Protein AF-A0A4S4HAP2-F1 (afdb_monomer_lite)

Radius of gyration: 24.69 Å; chains: 1; bounding box: 79×42×61 Å

Foldseek 3Di:
DVCLPDALQVDPPVPDDPVRLQVSLVSNVCVVQVVCVVVVVDADQAHESLLSQLLHLVLLVVLLVVLCPPPQWDWDADPNDTDTDGDVLNVVCVVCVVVLSSVLSVCSSNVPDDDWDWDWDWDQDPVRDIDIDIDTRSPPQSSSVSSNCVRCVVLVVVPDDPCDQPPRPPRHPVVNVVVVVVVCVVCVVPPDDDDDDDPPVLLQDDPVVVLVVNVSHHVYPSVSSSCCSNRVSDDNDVVVVVVVVVVVVVVVVCVVVVVPPPPVVPPPPPDD

pLDDT: mean 87.0, std 14.31, range [37.09, 98.62]

Sequence (272 aa):
MEYLTADISDIDWRSLSCSEIDALLSARIERYESAIRINGGKRPKREGHIIERIATMDNLLAADDTAQKGKSQRRIVKSGRVFHVPHRYITRHNQRKFQELRELQLMILTLDFPPCEYTSQEIKTDAGKVREIIKQHFYPWRILHHAVLRVIEPKVYGSLIPGAFACIKGRGLHYGVRTLKKMLRRHPEWKWFWKTDFKKFYQSIPHELIEAEMTALFKDRHFIRLIRIILFNYASDENIIQTLNEESERTKRNAYRCCHKSDDRQSVRQAH

Structure (mmCIF, N/CA/C/O backbone):
data_AF-A0A4S4HAP2-F1
#
_entry.id   AF-A0A4S4HAP2-F1
#
loop_
_atom_site.group_PDB
_atom_site.id
_atom_site.type_symbol
_atom_site.label_atom_id
_atom_site.label_alt_id
_atom_site.label_comp_id
_atom_site.label_asym_id
_atom_site.label_entity_id
_atom_site.label_seq_id
_atom_site.pdbx_PDB_ins_code
_atom_site.Cartn_x
_atom_site.Cartn_y
_atom_site.Cartn_z
_atom_site.occupancy
_atom_site.B_iso_or_equiv
_atom_site.auth_seq_id
_atom_site.auth_comp_id
_atom_site.auth_asym_id
_atom_site.auth_atom_id
_atom_site.pdbx_PDB_model_num
ATOM 1 N N . MET A 1 1 ? -27.693 6.332 12.675 1.00 57.06 1 MET A N 1
ATOM 2 C CA . MET A 1 1 ? -27.924 6.348 11.207 1.00 57.06 1 MET A CA 1
ATOM 3 C C . MET A 1 1 ? -27.445 7.635 10.524 1.00 57.06 1 MET A C 1
ATOM 5 O O . MET A 1 1 ? -27.383 7.652 9.303 1.00 57.06 1 MET A O 1
ATOM 9 N N . GLU A 1 2 ? -27.046 8.670 11.269 1.00 73.62 2 GLU A N 1
ATOM 10 C CA . GLU A 1 2 ? -26.691 9.999 10.738 1.00 73.62 2 GLU A CA 1
ATOM 11 C C . GLU A 1 2 ? -25.376 10.030 9.923 1.00 73.62 2 GLU A C 1
ATOM 13 O O . GLU A 1 2 ? -25.304 10.671 8.881 1.00 73.62 2 GLU A O 1
ATOM 18 N N . TYR A 1 3 ? -24.369 9.229 10.294 1.00 86.56 3 TYR A N 1
ATOM 19 C CA . TYR A 1 3 ? -23.061 9.206 9.613 1.00 86.56 3 TYR A CA 1
ATOM 20 C C . TYR A 1 3 ? -22.966 8.323 8.357 1.00 86.56 3 TYR A C 1
ATOM 22 O O . TYR A 1 3 ? -21.915 8.261 7.714 1.00 86.56 3 TYR A O 1
ATOM 30 N N . LEU A 1 4 ? -24.035 7.619 7.969 1.00 86.81 4 LEU A N 1
ATOM 31 C CA . LEU A 1 4 ? -23.968 6.672 6.847 1.00 86.81 4 LEU A CA 1
ATOM 32 C C . LEU A 1 4 ? -23.695 7.369 5.504 1.00 86.81 4 LEU A C 1
ATOM 34 O O . LEU A 1 4 ? -23.042 6.800 4.633 1.00 86.81 4 LEU A O 1
ATOM 38 N N . THR A 1 5 ? -24.191 8.594 5.339 1.00 87.12 5 THR A N 1
ATOM 39 C CA . THR A 1 5 ? -24.056 9.391 4.109 1.00 87.12 5 THR A CA 1
ATOM 40 C C . THR A 1 5 ? -23.163 10.617 4.268 1.00 87.12 5 THR A C 1
ATOM 42 O O . THR A 1 5 ? -22.961 11.328 3.288 1.00 87.12 5 THR A O 1
ATOM 45 N N . ALA A 1 6 ? -22.639 10.870 5.470 1.00 89.62 6 ALA A N 1
ATOM 46 C CA . ALA A 1 6 ? -21.749 11.997 5.738 1.00 89.62 6 ALA A CA 1
ATOM 47 C C . ALA A 1 6 ? -20.409 11.849 4.992 1.00 89.62 6 ALA A C 1
ATOM 49 O O . ALA A 1 6 ? -19.986 10.724 4.675 1.00 89.62 6 ALA A O 1
ATOM 50 N N . ASP A 1 7 ? -19.733 12.971 4.727 1.00 90.19 7 ASP A N 1
ATOM 51 C CA . ASP A 1 7 ? -18.331 12.921 4.308 1.00 90.19 7 ASP A CA 1
ATOM 52 C C . ASP A 1 7 ? -17.506 12.303 5.443 1.00 90.19 7 ASP A C 1
ATOM 54 O O . ASP A 1 7 ? -17.797 12.474 6.627 1.00 90.19 7 ASP A O 1
ATOM 58 N N . ILE A 1 8 ? -16.492 11.530 5.077 1.00 92.62 8 ILE A N 1
ATOM 59 C CA . ILE A 1 8 ? -15.665 10.812 6.037 1.00 92.62 8 ILE A CA 1
ATOM 60 C C . ILE A 1 8 ? -14.866 11.772 6.931 1.00 92.62 8 ILE A C 1
ATOM 62 O O . ILE A 1 8 ? -14.546 11.411 8.063 1.00 92.62 8 ILE A O 1
ATOM 66 N N . SER A 1 9 ? -14.574 12.982 6.433 1.00 90.75 9 SER A N 1
ATOM 67 C CA . SER A 1 9 ? -13.893 14.037 7.189 1.00 90.75 9 SER A CA 1
ATOM 68 C C . SER A 1 9 ? -14.747 14.659 8.285 1.00 90.75 9 SER A C 1
ATOM 70 O O . SER A 1 9 ? -14.191 15.246 9.209 1.00 90.75 9 SER A O 1
ATOM 72 N N . ASP A 1 10 ? -16.070 14.549 8.171 1.00 92.56 10 ASP A N 1
ATOM 73 C CA . ASP A 1 10 ? -17.019 15.244 9.046 1.00 92.56 10 ASP A CA 1
ATOM 74 C C . ASP A 1 10 ? -17.485 14.348 10.202 1.00 92.56 10 ASP A C 1
ATOM 76 O O . ASP A 1 10 ? -18.165 14.798 11.121 1.00 92.56 10 ASP A O 1
ATOM 80 N N . ILE A 1 11 ? -17.125 13.064 10.159 1.00 94.06 11 ILE A N 1
ATOM 81 C CA . ILE A 1 11 ? -17.436 12.098 11.207 1.00 94.06 11 ILE A CA 1
ATOM 82 C C . ILE A 1 11 ? -16.431 12.270 12.343 1.00 94.06 11 ILE A C 1
ATOM 84 O O . ILE A 1 11 ? -15.219 12.146 12.148 1.00 94.06 11 ILE A O 1
ATOM 88 N N . ASP A 1 12 ? -16.936 12.474 13.557 1.00 94.81 12 ASP A N 1
ATOM 89 C CA . ASP A 1 12 ? -16.109 12.422 14.756 1.00 94.81 12 ASP A CA 1
ATOM 90 C C . ASP A 1 12 ? -15.791 10.968 15.132 1.00 94.81 12 ASP A C 1
ATOM 92 O O . ASP A 1 12 ? -16.429 10.341 15.974 1.00 94.81 12 ASP A O 1
ATOM 96 N N . TRP A 1 13 ? -14.772 10.410 14.482 1.00 95.69 13 TRP A N 1
ATOM 97 C CA . TRP A 1 13 ? -14.336 9.032 14.708 1.00 95.69 13 TRP A CA 1
ATOM 98 C C . TRP A 1 13 ? -13.858 8.760 16.136 1.00 95.69 13 TRP A C 1
ATOM 100 O O . TRP A 1 13 ? -13.829 7.602 16.545 1.00 95.69 13 TRP A O 1
ATOM 110 N N . ARG A 1 14 ? -13.465 9.794 16.893 1.00 95.25 14 ARG A N 1
ATOM 111 C CA . ARG A 1 14 ? -12.929 9.633 18.253 1.00 95.25 14 ARG A CA 1
ATOM 112 C C . ARG A 1 14 ? -14.020 9.418 19.300 1.00 95.25 14 ARG A C 1
ATOM 114 O O . ARG A 1 14 ? -13.715 8.858 20.348 1.00 95.25 14 ARG A O 1
ATOM 121 N N . SER A 1 15 ? -15.258 9.835 19.033 1.00 95.19 15 SER A N 1
ATOM 122 C CA . SER A 1 15 ? -16.389 9.606 19.943 1.00 95.19 15 SER A CA 1
ATOM 123 C C . SER A 1 15 ? -17.063 8.245 19.760 1.00 95.19 15 SER A C 1
ATOM 125 O O . SER A 1 15 ? -17.847 7.840 20.615 1.00 95.19 15 SER A O 1
ATOM 127 N N . LEU A 1 16 ? -16.743 7.515 18.688 1.00 95.94 16 LEU A N 1
ATOM 128 C CA . LEU A 1 16 ? -17.313 6.201 18.397 1.00 95.94 16 LEU A CA 1
ATOM 129 C C . LEU A 1 16 ? -16.516 5.070 19.061 1.00 95.94 16 LEU A C 1
ATOM 131 O O . LEU A 1 16 ? -15.284 5.060 19.076 1.00 95.94 16 LEU A O 1
ATOM 135 N N . SER A 1 17 ? -17.222 4.052 19.549 1.00 97.00 17 SER A N 1
ATOM 136 C CA . SER A 1 17 ? -16.616 2.797 19.996 1.00 97.00 17 SER A CA 1
ATOM 137 C C . SER A 1 17 ? -16.082 1.971 18.819 1.00 97.00 17 SER A C 1
ATOM 139 O O . SER A 1 17 ? -16.532 2.097 17.679 1.00 97.00 17 SER A O 1
ATOM 141 N N . CYS A 1 18 ? -15.153 1.046 19.086 1.00 96.50 18 CYS A N 1
ATOM 142 C CA . CYS A 1 18 ? -14.575 0.183 18.045 1.00 96.50 18 CYS A CA 1
ATOM 143 C C . CYS A 1 18 ? -15.639 -0.599 17.249 1.00 96.50 18 CYS A C 1
ATOM 145 O O . CYS A 1 18 ? -15.508 -0.748 16.036 1.00 96.50 18 CYS A O 1
ATOM 147 N N . SER A 1 19 ? -16.699 -1.079 17.910 1.00 96.44 19 SER A N 1
ATOM 148 C CA . SER A 1 19 ? -17.793 -1.796 17.244 1.00 96.44 19 SER A CA 1
ATOM 149 C C . SER A 1 19 ? -18.651 -0.881 16.375 1.00 96.44 19 SER A C 1
ATOM 151 O O . SER A 1 19 ? -19.091 -1.298 15.307 1.00 96.44 19 SER A O 1
ATOM 153 N N . GLU A 1 20 ? -18.874 0.365 16.800 1.00 96.81 20 GLU A N 1
ATOM 154 C CA . GLU A 1 20 ? -19.601 1.357 16.000 1.00 96.81 20 GLU A CA 1
ATOM 155 C C . GLU A 1 20 ? -18.813 1.756 14.754 1.00 96.81 20 GLU A C 1
ATOM 157 O O . GLU A 1 20 ? -19.395 1.828 13.671 1.00 96.81 20 GLU A O 1
ATOM 162 N N . ILE A 1 21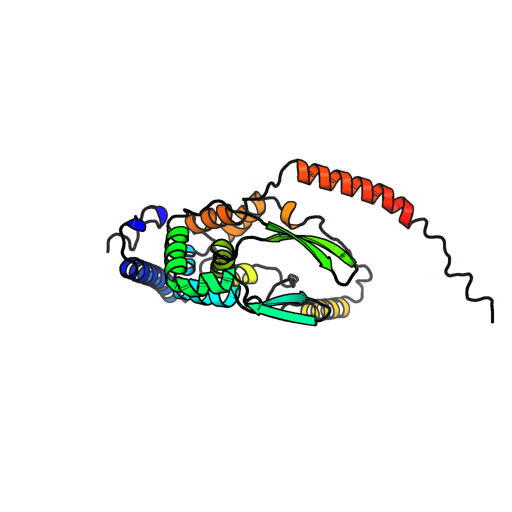 ? -17.493 1.944 14.880 1.00 97.50 21 ILE A N 1
ATOM 163 C CA . ILE A 1 21 ? -16.603 2.204 13.740 1.00 97.50 21 ILE A CA 1
ATOM 164 C C . ILE A 1 21 ? -16.696 1.050 12.736 1.00 97.50 21 ILE A C 1
ATOM 166 O O . ILE A 1 21 ? -16.980 1.282 11.561 1.00 97.50 21 ILE A O 1
ATOM 170 N N . ASP A 1 22 ? -16.519 -0.195 13.186 1.00 97.75 22 ASP A N 1
ATOM 171 C CA . ASP A 1 22 ? -16.550 -1.367 12.302 1.00 97.75 22 ASP A CA 1
ATOM 172 C C . ASP A 1 22 ? -17.912 -1.542 11.613 1.00 97.75 22 ASP A C 1
ATOM 174 O O . ASP A 1 22 ? -17.975 -1.809 10.406 1.00 97.75 22 ASP A O 1
ATOM 178 N N . ALA A 1 23 ? -19.009 -1.353 12.353 1.00 97.38 23 ALA A N 1
ATOM 179 C CA . ALA A 1 23 ? -20.360 -1.427 11.810 1.00 97.38 23 ALA A CA 1
ATOM 180 C C . ALA A 1 23 ? -20.614 -0.325 10.771 1.00 97.38 23 ALA A C 1
ATOM 182 O O . ALA A 1 23 ? -21.168 -0.596 9.702 1.00 97.38 23 ALA A O 1
ATOM 183 N N . LEU A 1 24 ? -20.169 0.905 11.045 1.00 97.19 24 LEU A N 1
ATOM 184 C CA . LEU A 1 24 ? -20.320 2.036 10.135 1.00 97.19 24 LEU A CA 1
ATOM 185 C C . LEU A 1 24 ? -19.509 1.839 8.850 1.00 97.19 24 LEU A C 1
ATOM 187 O O . LEU A 1 24 ? -20.049 2.029 7.759 1.00 97.19 24 LEU A O 1
ATOM 191 N N . LEU A 1 25 ? -18.246 1.417 8.956 1.00 97.31 25 LEU A N 1
ATOM 192 C CA . LEU A 1 25 ? -17.408 1.108 7.795 1.00 97.31 25 LEU A CA 1
ATOM 193 C C . LEU A 1 25 ? -18.041 0.011 6.936 1.00 97.31 25 LEU A C 1
ATOM 195 O O . LEU A 1 25 ? -18.173 0.181 5.723 1.00 97.31 25 LEU A O 1
ATOM 199 N N . SER A 1 26 ? -18.501 -1.071 7.565 1.00 97.12 26 SER A N 1
ATOM 200 C CA . SER A 1 26 ? -19.158 -2.183 6.872 1.00 97.12 26 SER A CA 1
ATOM 201 C C . SER A 1 26 ? -20.424 -1.726 6.144 1.00 97.12 26 SER A C 1
ATOM 203 O O . SER A 1 26 ? -20.601 -2.026 4.964 1.00 97.12 26 SER A O 1
ATOM 205 N N . ALA A 1 27 ? -21.271 -0.929 6.802 1.00 97.06 27 ALA A N 1
ATOM 206 C CA . ALA A 1 27 ? -22.495 -0.400 6.206 1.00 97.06 27 ALA A CA 1
ATOM 207 C C . ALA A 1 27 ? -22.216 0.546 5.024 1.00 97.06 27 ALA A C 1
ATOM 209 O O . ALA A 1 27 ? -22.902 0.482 4.000 1.00 97.06 27 ALA A O 1
ATOM 210 N N . ARG A 1 28 ? -21.194 1.408 5.130 1.00 96.56 28 ARG A N 1
ATOM 211 C CA . ARG A 1 28 ? -20.783 2.320 4.048 1.00 96.56 28 ARG A CA 1
ATOM 212 C C . ARG A 1 28 ? -20.240 1.560 2.838 1.00 96.56 28 ARG A C 1
ATOM 214 O O . ARG A 1 28 ? -20.631 1.859 1.708 1.00 96.56 28 ARG A O 1
ATOM 221 N N . ILE A 1 29 ? -19.390 0.555 3.065 1.00 96.75 29 ILE A N 1
ATOM 222 C CA . ILE A 1 29 ? -18.849 -0.306 2.003 1.00 96.75 29 ILE A CA 1
ATOM 223 C C . ILE A 1 29 ? -19.977 -1.078 1.319 1.00 96.75 29 ILE A C 1
ATOM 225 O O . ILE A 1 29 ? -20.062 -1.075 0.091 1.00 96.75 29 ILE A O 1
ATOM 229 N N . GLU A 1 30 ? -20.871 -1.696 2.090 1.00 96.62 30 GLU A N 1
ATOM 230 C CA . GLU A 1 30 ? -21.963 -2.498 1.540 1.00 96.62 30 GLU A CA 1
ATOM 231 C C . GLU A 1 30 ? -22.945 -1.649 0.730 1.00 96.62 30 GLU A C 1
ATOM 233 O O . GLU A 1 30 ? -23.375 -2.061 -0.347 1.00 96.62 30 GLU A O 1
ATOM 238 N N . ARG A 1 31 ? -23.235 -0.420 1.176 1.00 95.50 31 ARG A N 1
ATOM 239 C CA . ARG A 1 31 ? -24.019 0.548 0.397 1.00 95.50 31 ARG A CA 1
ATOM 240 C C . ARG A 1 31 ? -23.368 0.838 -0.959 1.00 95.50 31 ARG A C 1
ATOM 242 O O . ARG A 1 31 ? -24.060 0.847 -1.979 1.00 95.50 31 ARG A O 1
ATOM 249 N N . TYR A 1 32 ? -22.057 1.079 -0.982 1.00 94.69 32 TYR A N 1
ATOM 250 C CA . TYR A 1 32 ? -21.322 1.364 -2.215 1.00 94.69 32 TYR A CA 1
ATOM 251 C C . TYR A 1 32 ? -21.284 0.156 -3.163 1.00 94.69 32 TYR A C 1
ATOM 253 O O . TYR A 1 32 ? -21.585 0.290 -4.351 1.00 94.69 32 TYR A O 1
ATOM 261 N N . GLU A 1 33 ? -20.974 -1.033 -2.647 1.00 95.69 33 GLU A N 1
ATOM 262 C CA . GLU A 1 33 ? -20.919 -2.261 -3.444 1.00 95.69 33 GLU A CA 1
ATOM 263 C C . GLU A 1 33 ? -22.316 -2.686 -3.932 1.00 95.69 33 GLU A C 1
ATOM 265 O O . GLU A 1 33 ? -22.467 -3.074 -5.090 1.00 95.69 33 GLU A O 1
ATOM 270 N N . SER A 1 34 ? -23.366 -2.516 -3.122 1.00 95.88 34 SER A N 1
ATOM 271 C CA . SER A 1 34 ? -24.759 -2.714 -3.546 1.00 95.88 34 SER A CA 1
ATOM 272 C C . SER A 1 34 ? -25.146 -1.805 -4.712 1.00 95.88 34 SER A C 1
ATOM 274 O O . SER A 1 34 ? -25.724 -2.274 -5.693 1.00 95.88 34 SER A O 1
ATOM 276 N N . ALA A 1 35 ? -24.770 -0.523 -4.670 1.00 93.81 35 ALA A N 1
ATOM 277 C CA . ALA A 1 35 ? -25.015 0.395 -5.782 1.00 93.81 35 ALA A CA 1
ATOM 278 C C . ALA A 1 35 ? -24.280 -0.036 -7.066 1.00 93.81 35 ALA A C 1
ATOM 280 O O . ALA A 1 35 ? -24.817 0.111 -8.165 1.00 93.81 35 ALA A O 1
ATOM 281 N N . ILE A 1 36 ? -23.072 -0.601 -6.957 1.00 94.81 36 ILE A N 1
ATOM 282 C CA . ILE A 1 36 ? -22.350 -1.163 -8.110 1.00 94.81 36 ILE A CA 1
ATOM 283 C C . ILE A 1 36 ? -23.089 -2.383 -8.670 1.00 94.81 36 ILE A C 1
ATOM 285 O O . ILE A 1 36 ? -23.245 -2.484 -9.888 1.00 94.81 36 ILE A O 1
ATOM 289 N N . ARG A 1 37 ? -23.573 -3.288 -7.809 1.00 96.19 37 ARG A N 1
ATOM 290 C CA . ARG A 1 37 ? -24.337 -4.478 -8.226 1.00 96.19 37 ARG A CA 1
ATOM 291 C C . ARG A 1 37 ? -25.615 -4.093 -8.974 1.00 96.19 37 ARG A C 1
ATOM 293 O O . ARG A 1 37 ? -25.858 -4.632 -10.050 1.00 96.19 37 ARG A O 1
ATOM 300 N N . ILE A 1 38 ? -26.370 -3.118 -8.460 1.00 94.44 38 ILE A N 1
ATOM 301 C CA . ILE A 1 38 ? -27.593 -2.599 -9.101 1.00 94.44 38 ILE A CA 1
ATOM 302 C C . ILE A 1 38 ? -27.289 -2.008 -10.488 1.00 94.44 38 ILE A C 1
ATOM 304 O O . ILE A 1 38 ? -28.047 -2.216 -11.429 1.00 94.44 38 ILE A O 1
ATOM 308 N N . ASN A 1 39 ? -26.139 -1.350 -10.656 1.00 92.44 39 ASN A N 1
ATOM 309 C CA . ASN A 1 39 ? -25.693 -0.782 -11.934 1.00 92.44 39 ASN A CA 1
ATOM 310 C C . ASN A 1 39 ? -24.999 -1.806 -12.864 1.00 92.44 39 ASN A C 1
ATOM 312 O O . ASN A 1 39 ? -24.132 -1.447 -13.665 1.00 92.44 39 ASN A O 1
ATOM 316 N N . GLY A 1 40 ? -25.335 -3.094 -12.746 1.00 91.88 40 GLY A N 1
ATOM 317 C CA . GLY A 1 40 ? -24.806 -4.158 -13.607 1.00 91.88 40 GLY A CA 1
ATOM 318 C C . GLY A 1 40 ? -23.351 -4.545 -13.323 1.00 91.88 40 GLY A C 1
ATOM 319 O O . GLY A 1 40 ? -22.674 -5.087 -14.194 1.00 91.88 40 GLY A O 1
ATOM 320 N N . GLY A 1 41 ? -22.829 -4.236 -12.132 1.00 91.62 41 GLY A N 1
ATOM 321 C CA . GLY A 1 41 ? -21.485 -4.630 -11.693 1.00 91.62 41 GLY A CA 1
ATOM 322 C C . GLY A 1 41 ? -20.340 -3.787 -12.266 1.00 91.62 41 GLY A C 1
ATOM 323 O O . GLY A 1 41 ? -19.173 -4.019 -11.939 1.00 91.62 41 GLY A O 1
ATOM 324 N N . LYS A 1 42 ? -20.632 -2.789 -13.109 1.00 90.81 42 LYS A N 1
ATOM 325 C CA . LYS A 1 42 ? -19.603 -1.938 -13.714 1.00 90.81 42 LYS A CA 1
ATOM 326 C C . LYS A 1 42 ? -19.052 -0.952 -12.681 1.00 90.81 42 LYS A C 1
ATOM 328 O O . LYS A 1 42 ? -19.730 -0.011 -12.276 1.00 90.81 42 LYS A O 1
ATOM 333 N N . ARG A 1 43 ? -17.785 -1.131 -12.287 1.00 91.56 43 ARG A N 1
ATOM 334 C CA . ARG A 1 43 ? -17.087 -0.179 -11.405 1.00 91.56 43 ARG A CA 1
ATOM 335 C C . ARG A 1 43 ? -16.917 1.190 -12.088 1.00 91.56 43 ARG A C 1
ATOM 337 O O . ARG A 1 43 ? -16.694 1.249 -13.302 1.00 91.56 43 ARG A O 1
ATOM 344 N N . PRO A 1 44 ? -16.969 2.300 -11.331 1.00 92.50 44 PRO A N 1
ATOM 345 C CA . PRO A 1 44 ? -16.793 3.635 -11.890 1.00 92.50 44 PRO A CA 1
ATOM 346 C C . PRO A 1 44 ? -15.376 3.850 -12.440 1.00 92.50 44 PRO A C 1
ATOM 348 O O . PRO A 1 44 ? -14.404 3.219 -12.006 1.00 92.50 44 PRO A O 1
ATOM 351 N N . LYS A 1 45 ? -15.242 4.803 -13.376 1.00 91.88 45 LYS A N 1
ATOM 352 C CA . LYS A 1 45 ? -13.934 5.209 -13.921 1.00 91.88 45 LYS A CA 1
ATOM 353 C C . LYS A 1 45 ? -12.991 5.635 -12.793 1.00 91.88 45 LYS A C 1
ATOM 355 O O . LYS A 1 45 ? -11.898 5.084 -12.701 1.00 91.88 45 LYS A O 1
ATOM 360 N N . ARG A 1 46 ? -13.464 6.530 -11.918 1.00 95.44 46 ARG A N 1
ATOM 361 C CA . ARG A 1 46 ? -12.785 6.961 -10.690 1.00 95.44 46 ARG A CA 1
ATOM 362 C C . ARG A 1 46 ? -13.415 6.274 -9.483 1.00 95.44 46 ARG A C 1
ATOM 364 O O . ARG A 1 46 ? -14.602 6.477 -9.218 1.00 95.44 46 ARG A O 1
ATOM 371 N N . GLU A 1 47 ? -12.647 5.446 -8.788 1.00 94.75 47 GLU A N 1
ATOM 372 C CA . GLU A 1 47 ? -13.140 4.646 -7.664 1.00 94.75 47 GLU A CA 1
ATOM 373 C C . GLU A 1 47 ? -13.227 5.488 -6.381 1.00 94.75 47 GLU A C 1
ATOM 375 O O . GLU A 1 47 ? -12.397 6.367 -6.147 1.00 94.75 47 GLU A O 1
ATOM 380 N N . GLY A 1 48 ? -14.289 5.285 -5.599 1.00 94.56 48 GLY A N 1
ATOM 381 C CA . GLY A 1 48 ? -14.505 5.949 -4.310 1.00 94.56 48 GLY A CA 1
ATOM 382 C C . GLY A 1 48 ? -14.592 4.940 -3.168 1.00 94.56 48 GLY A C 1
ATOM 383 O O . GLY A 1 48 ? -14.467 3.740 -3.409 1.00 94.56 48 GLY A O 1
ATOM 384 N N . HIS A 1 49 ? -14.839 5.443 -1.957 1.00 94.56 49 HIS A N 1
ATOM 385 C CA . HIS A 1 49 ? -14.906 4.655 -0.720 1.00 94.56 49 HIS A CA 1
ATOM 386 C C . HIS A 1 49 ? -13.656 3.793 -0.487 1.00 94.56 49 HIS A C 1
ATOM 388 O O . HIS A 1 49 ? -13.719 2.594 -0.200 1.00 94.56 49 HIS A O 1
ATOM 394 N N . ILE A 1 50 ? -12.495 4.402 -0.725 1.00 97.38 50 ILE A N 1
ATOM 395 C CA . ILE A 1 50 ? -11.199 3.739 -0.637 1.00 97.38 50 ILE A CA 1
ATOM 396 C C . ILE A 1 50 ? -10.733 3.736 0.814 1.00 97.38 50 ILE A C 1
ATOM 398 O O . ILE A 1 50 ? -10.286 2.690 1.284 1.00 97.38 50 ILE A O 1
ATOM 402 N N . ILE A 1 51 ? -10.879 4.856 1.535 1.00 97.88 51 ILE A N 1
ATOM 403 C CA . ILE A 1 51 ? -10.494 4.908 2.951 1.00 97.88 51 ILE A CA 1
ATOM 404 C C . ILE A 1 51 ? -11.276 3.890 3.767 1.00 97.88 51 ILE A C 1
ATOM 406 O O . ILE A 1 51 ? -10.657 3.172 4.551 1.00 97.88 51 ILE A O 1
ATOM 410 N N . GLU A 1 52 ? -12.592 3.771 3.565 1.00 97.69 52 GLU A N 1
ATOM 411 C CA . GLU A 1 52 ? -13.391 2.834 4.350 1.00 97.69 52 GLU A CA 1
ATOM 412 C C . GLU A 1 52 ? -12.855 1.409 4.210 1.00 97.69 52 GLU A C 1
ATOM 414 O O . GLU A 1 52 ? -12.669 0.713 5.205 1.00 97.69 52 GLU A O 1
ATOM 419 N N . ARG A 1 53 ? -12.514 1.001 2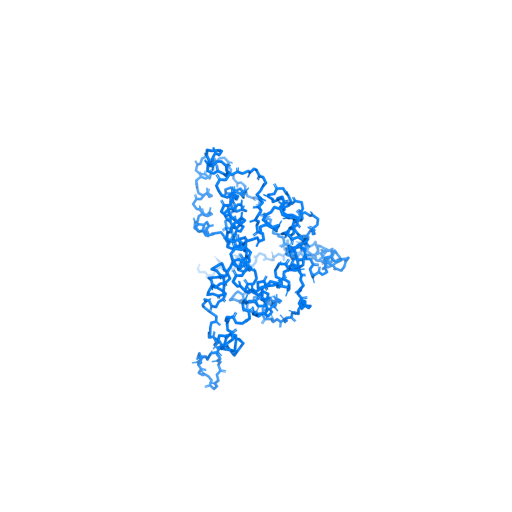.980 1.00 98.19 53 ARG A N 1
ATOM 420 C CA . ARG A 1 53 ? -11.918 -0.311 2.698 1.00 98.19 53 ARG A CA 1
ATOM 421 C C . ARG A 1 53 ? -10.538 -0.469 3.336 1.00 98.19 53 ARG A C 1
ATOM 423 O O . ARG A 1 53 ? -10.249 -1.540 3.870 1.00 98.19 53 ARG A O 1
ATOM 430 N N . ILE A 1 54 ? -9.699 0.570 3.297 1.00 98.44 54 ILE A N 1
ATOM 431 C CA . ILE A 1 54 ? -8.358 0.547 3.903 1.00 98.44 54 ILE A CA 1
ATOM 432 C C . ILE A 1 54 ? -8.455 0.369 5.421 1.00 98.44 54 ILE A C 1
ATOM 434 O O . ILE A 1 54 ? -7.711 -0.443 5.971 1.00 98.44 54 ILE A O 1
ATOM 438 N N . ALA A 1 55 ? -9.377 1.087 6.064 1.00 98.25 55 ALA A N 1
ATOM 439 C CA . ALA A 1 55 ? -9.544 1.145 7.513 1.00 98.25 55 ALA A CA 1
ATOM 440 C C . ALA A 1 55 ? -10.300 -0.054 8.117 1.00 98.25 55 ALA A C 1
ATOM 442 O O . ALA A 1 55 ? -10.444 -0.135 9.336 1.00 98.25 55 ALA A O 1
ATOM 443 N N . THR A 1 56 ? -10.792 -1.001 7.312 1.00 98.44 56 THR A N 1
ATOM 444 C CA . THR A 1 56 ? -11.404 -2.225 7.857 1.00 98.44 56 THR A CA 1
ATOM 445 C C . THR A 1 56 ? -10.383 -3.062 8.628 1.00 98.44 56 THR A C 1
ATOM 447 O O . THR A 1 56 ? -9.260 -3.273 8.164 1.00 98.44 56 THR A O 1
ATOM 450 N N . MET A 1 57 ? -10.780 -3.611 9.779 1.00 98.19 57 MET A N 1
ATOM 451 C CA . MET A 1 57 ? -9.887 -4.463 10.572 1.00 98.19 57 MET A CA 1
ATOM 452 C C . MET A 1 57 ? -9.406 -5.696 9.817 1.00 98.19 57 MET A C 1
ATOM 454 O O . MET A 1 57 ? -8.234 -6.046 9.924 1.00 98.19 57 MET A O 1
ATOM 458 N N . ASP A 1 58 ? -10.258 -6.311 8.999 1.00 98.12 58 ASP A N 1
ATOM 459 C CA . ASP A 1 58 ? -9.865 -7.442 8.154 1.00 98.12 58 ASP A CA 1
ATOM 460 C C . ASP A 1 58 ? -8.763 -7.048 7.161 1.00 98.12 58 ASP A C 1
ATOM 462 O O . ASP A 1 58 ? -7.821 -7.812 6.904 1.00 98.12 58 ASP A O 1
ATOM 466 N N . ASN A 1 59 ? -8.833 -5.829 6.609 1.00 98.62 59 ASN A N 1
ATOM 467 C CA . ASN A 1 59 ? -7.768 -5.329 5.755 1.00 98.62 59 ASN A CA 1
ATOM 468 C C . ASN A 1 59 ? -6.475 -5.089 6.545 1.00 98.62 59 ASN A C 1
ATOM 470 O O . ASN A 1 59 ? -5.406 -5.500 6.088 1.00 98.62 59 ASN A O 1
ATOM 474 N N . LEU A 1 60 ? -6.570 -4.470 7.722 1.00 98.62 60 LEU A N 1
ATOM 475 C CA . LEU A 1 60 ? -5.422 -4.150 8.572 1.00 98.62 60 LEU A CA 1
ATOM 476 C C . LEU A 1 60 ? -4.720 -5.404 9.110 1.00 98.62 60 LEU A C 1
ATOM 478 O O . LEU A 1 60 ? -3.494 -5.481 9.060 1.00 98.62 60 LEU A O 1
ATOM 482 N N . LEU A 1 61 ? -5.475 -6.420 9.533 1.00 98.31 61 LEU A N 1
ATOM 483 C CA . LEU A 1 61 ? -4.942 -7.701 10.004 1.00 98.31 61 LEU A CA 1
ATOM 484 C C . LEU A 1 61 ? -4.140 -8.411 8.910 1.00 98.31 61 LEU A C 1
ATOM 486 O O . LEU A 1 61 ? -2.990 -8.790 9.126 1.00 98.31 61 LEU A O 1
ATOM 490 N N . ALA A 1 62 ? -4.703 -8.533 7.708 1.00 98.31 62 ALA A N 1
ATOM 491 C CA . ALA A 1 62 ? -3.992 -9.188 6.612 1.00 98.31 62 ALA A CA 1
ATOM 492 C C . ALA A 1 62 ? -2.884 -8.305 5.994 1.00 98.31 62 ALA A C 1
ATOM 494 O O . ALA A 1 62 ? -1.926 -8.827 5.410 1.00 98.31 62 ALA A O 1
ATOM 495 N N . ALA A 1 63 ? -2.958 -6.978 6.140 1.00 98.12 63 ALA A N 1
ATOM 496 C CA . ALA A 1 63 ? -1.852 -6.078 5.822 1.00 98.12 63 ALA A CA 1
ATOM 497 C C . ALA A 1 63 ? -0.670 -6.269 6.779 1.00 98.12 63 ALA A C 1
ATOM 499 O O . ALA A 1 63 ? 0.468 -6.361 6.312 1.00 98.12 63 ALA A O 1
ATOM 500 N N . ASP A 1 64 ? -0.932 -6.394 8.080 1.00 97.75 64 ASP A N 1
ATOM 501 C CA . ASP A 1 64 ? 0.075 -6.718 9.089 1.00 97.75 64 ASP A CA 1
ATOM 502 C C . ASP A 1 64 ? 0.748 -8.070 8.797 1.00 97.75 64 ASP A C 1
ATOM 504 O O . ASP A 1 64 ? 1.973 -8.137 8.672 1.00 97.75 64 ASP A O 1
ATOM 508 N N . ASP A 1 65 ? -0.029 -9.123 8.531 1.00 96.19 65 ASP A N 1
ATOM 509 C CA . ASP A 1 65 ? 0.527 -10.440 8.189 1.00 96.19 65 ASP A CA 1
ATOM 510 C C . ASP A 1 65 ? 1.445 -10.368 6.952 1.00 96.19 65 ASP A C 1
ATOM 512 O O . ASP A 1 65 ? 2.543 -10.939 6.914 1.00 96.19 65 ASP A O 1
ATOM 516 N N . THR A 1 66 ? 1.035 -9.597 5.939 1.00 95.81 66 THR A N 1
ATOM 517 C CA . THR A 1 66 ? 1.846 -9.350 4.738 1.00 95.81 66 THR A CA 1
ATOM 518 C C . THR A 1 66 ? 3.109 -8.547 5.067 1.00 95.81 66 THR A C 1
ATOM 520 O O . THR A 1 66 ? 4.186 -8.838 4.536 1.00 95.81 66 THR A O 1
ATOM 523 N N . ALA A 1 67 ? 3.018 -7.570 5.971 1.00 95.00 67 ALA A N 1
ATOM 524 C CA . ALA A 1 67 ? 4.153 -6.782 6.433 1.00 95.00 67 ALA A CA 1
ATOM 525 C C . ALA A 1 67 ? 5.176 -7.639 7.199 1.00 95.00 67 ALA A C 1
ATOM 527 O O . ALA A 1 67 ? 6.389 -7.413 7.084 1.00 95.00 67 ALA A O 1
ATOM 528 N N . GLN A 1 68 ? 4.734 -8.644 7.948 1.00 94.44 68 GLN A N 1
ATOM 529 C CA . GLN A 1 68 ? 5.619 -9.527 8.710 1.00 94.44 68 GLN A CA 1
ATOM 530 C C . GLN A 1 68 ? 6.263 -10.627 7.863 1.00 94.44 68 GLN A C 1
ATOM 532 O O . GLN A 1 68 ? 7.352 -11.111 8.198 1.00 94.44 68 GLN A O 1
ATOM 537 N N . LYS A 1 69 ? 5.630 -11.011 6.749 1.00 92.06 69 LYS A N 1
ATOM 538 C CA . LYS A 1 69 ? 6.062 -12.137 5.916 1.00 92.06 69 LYS A CA 1
ATOM 539 C C . LYS A 1 69 ? 7.537 -12.029 5.506 1.00 92.06 69 LYS A C 1
ATOM 541 O O . LYS A 1 69 ? 7.970 -11.058 4.886 1.00 92.06 69 LYS A O 1
ATOM 546 N N . GLY A 1 70 ? 8.316 -13.052 5.870 1.00 87.38 70 GLY A N 1
ATOM 547 C CA . GLY A 1 70 ? 9.751 -13.152 5.574 1.00 87.38 70 GLY A CA 1
ATOM 548 C C . GLY A 1 70 ? 10.650 -12.181 6.351 1.00 87.38 70 GLY A C 1
ATOM 549 O O . GLY A 1 70 ? 11.829 -12.068 6.030 1.00 87.38 70 GLY A O 1
ATOM 550 N N . LYS A 1 71 ? 10.111 -11.456 7.341 1.00 87.62 71 LYS A N 1
ATOM 551 C CA . LYS A 1 71 ? 10.828 -10.409 8.095 1.00 87.62 71 LYS A CA 1
ATOM 552 C C . LYS A 1 71 ? 10.700 -10.544 9.611 1.00 87.62 71 LYS A C 1
ATOM 554 O O . LYS A 1 71 ? 11.281 -9.746 10.339 1.00 87.62 71 LYS A O 1
ATOM 559 N N . SER A 1 72 ? 9.989 -11.566 10.084 1.00 84.06 72 SER A N 1
ATOM 560 C CA . SER A 1 72 ? 9.839 -11.890 11.508 1.00 84.06 72 SER A CA 1
ATOM 561 C C . SER A 1 72 ? 11.164 -12.233 12.195 1.00 84.06 72 SER A C 1
ATOM 563 O O . SER A 1 72 ? 11.282 -12.088 13.411 1.00 84.06 72 SER A O 1
ATOM 565 N N . GLN A 1 73 ? 12.177 -12.644 11.428 1.00 86.94 73 GLN A N 1
ATOM 566 C CA . GLN A 1 73 ? 13.519 -12.932 11.919 1.00 86.94 73 GLN A CA 1
ATOM 567 C C . GLN A 1 73 ? 14.568 -12.052 11.241 1.00 86.94 73 GLN A C 1
ATOM 569 O O . GLN A 1 73 ? 14.464 -11.718 10.061 1.00 86.94 73 GLN A O 1
ATOM 574 N N . ARG A 1 74 ? 15.621 -11.721 11.991 1.00 85.62 74 ARG A N 1
ATOM 575 C CA . ARG A 1 74 ? 16.836 -11.091 11.474 1.00 85.62 74 ARG A CA 1
ATOM 576 C C . ARG A 1 74 ? 17.995 -12.078 11.512 1.00 85.62 74 ARG A C 1
ATOM 578 O O . ARG A 1 74 ? 18.175 -12.805 12.490 1.00 85.62 74 ARG A O 1
ATOM 585 N N . ARG A 1 75 ? 18.798 -12.062 10.452 1.00 87.25 75 ARG A N 1
ATOM 586 C CA . ARG A 1 75 ? 20.049 -12.813 10.369 1.00 87.25 75 ARG A CA 1
ATOM 587 C C . ARG A 1 75 ? 21.150 -12.032 11.088 1.00 87.25 75 ARG A C 1
ATOM 589 O O . ARG A 1 75 ? 21.367 -10.863 10.783 1.00 87.25 75 ARG A O 1
ATOM 596 N N . ILE A 1 76 ? 21.842 -12.672 12.022 1.00 86.00 76 ILE A N 1
ATOM 597 C CA . ILE A 1 76 ? 22.994 -12.124 12.745 1.00 86.00 76 ILE A CA 1
ATOM 598 C C . ILE A 1 76 ? 24.172 -13.059 12.533 1.00 86.00 76 ILE A C 1
ATOM 600 O O . ILE A 1 76 ? 24.016 -14.273 12.621 1.00 86.00 76 ILE A O 1
ATOM 604 N N . VAL A 1 77 ? 25.353 -12.500 12.285 1.00 86.75 77 VAL A N 1
ATOM 605 C CA . VAL A 1 77 ? 26.600 -13.265 12.296 1.00 86.75 77 VAL A CA 1
ATOM 606 C C . VAL A 1 77 ? 27.337 -12.942 13.589 1.00 86.75 77 VAL A C 1
ATOM 608 O O . VAL A 1 77 ? 27.641 -11.781 13.846 1.00 86.75 77 VAL A O 1
ATOM 611 N N . LYS A 1 78 ? 27.596 -13.954 14.419 1.00 88.56 78 LYS A N 1
ATOM 612 C CA . LYS A 1 78 ? 28.375 -13.819 15.657 1.00 88.56 78 LYS A CA 1
ATOM 613 C C . LYS A 1 78 ? 29.395 -14.949 15.709 1.00 88.56 78 LYS A C 1
ATOM 615 O O . LYS A 1 78 ? 29.029 -16.109 15.532 1.00 88.56 78 LYS A O 1
ATOM 620 N N . SER A 1 79 ? 30.668 -14.607 15.906 1.00 88.12 79 SER A N 1
ATOM 621 C CA . SER A 1 79 ? 31.776 -15.577 15.962 1.00 88.12 79 SER A CA 1
ATOM 622 C C . SER A 1 79 ? 31.813 -16.528 14.752 1.00 88.12 79 SER A C 1
ATOM 624 O O . SER A 1 79 ? 31.934 -17.738 14.905 1.00 88.12 79 SER A O 1
ATOM 626 N N . GLY A 1 80 ? 31.613 -15.992 13.541 1.00 88.94 80 GLY A N 1
ATOM 627 C CA . GLY A 1 80 ? 31.613 -16.770 12.293 1.00 88.94 80 GLY A CA 1
ATOM 628 C C . GLY A 1 80 ? 30.377 -17.651 12.055 1.00 88.94 80 GLY A C 1
ATOM 629 O O . GLY A 1 80 ? 30.273 -18.270 11.000 1.00 88.94 80 GLY A O 1
ATOM 630 N N . ARG A 1 81 ? 29.412 -17.694 12.983 1.00 87.81 81 ARG A N 1
ATOM 631 C CA . ARG A 1 81 ? 28.177 -18.483 12.853 1.00 87.81 81 ARG A CA 1
ATOM 632 C C . ARG A 1 81 ? 26.975 -17.598 12.554 1.00 87.81 81 ARG A C 1
ATOM 634 O O . ARG A 1 81 ? 26.876 -16.475 13.049 1.00 87.81 81 ARG A O 1
ATOM 641 N N . VAL A 1 82 ? 26.059 -18.123 11.744 1.00 90.69 82 VAL A N 1
ATOM 642 C CA . VAL A 1 82 ? 24.811 -17.452 11.367 1.00 90.69 82 VAL A CA 1
ATOM 643 C C . VAL A 1 82 ? 23.703 -17.856 12.334 1.00 90.69 82 VAL A C 1
ATOM 645 O O . VAL A 1 82 ? 23.407 -19.035 12.484 1.00 90.69 82 VAL A O 1
ATOM 648 N N . PHE A 1 83 ? 23.058 -16.867 12.943 1.00 89.69 83 PHE A N 1
ATOM 649 C CA . PHE A 1 83 ? 21.903 -17.032 13.816 1.00 89.69 83 PHE A CA 1
ATOM 650 C C . PHE A 1 83 ? 20.694 -16.316 13.225 1.00 89.69 83 PHE A C 1
ATOM 652 O O . PHE A 1 83 ? 20.810 -15.206 12.699 1.00 89.69 83 PHE A O 1
ATOM 659 N N . HIS A 1 84 ? 19.523 -16.927 13.361 1.00 89.81 84 HIS A N 1
ATOM 660 C CA . HIS A 1 84 ? 18.245 -16.298 13.061 1.00 89.81 84 HIS A CA 1
ATOM 661 C C . HIS A 1 84 ? 17.566 -15.965 14.381 1.00 89.81 84 HIS A C 1
ATOM 663 O O . HIS A 1 84 ? 17.212 -16.864 15.138 1.00 89.81 84 HIS A O 1
ATOM 669 N N . VAL A 1 85 ? 17.422 -14.675 14.682 1.00 89.44 85 VAL A N 1
ATOM 670 C CA . VAL A 1 85 ? 16.780 -14.231 15.926 1.00 89.44 85 VAL A CA 1
ATOM 671 C C . VAL A 1 85 ? 15.495 -13.465 15.624 1.00 89.44 85 VAL A C 1
ATOM 673 O O . VAL A 1 85 ? 15.420 -12.811 14.578 1.00 89.44 85 VAL A O 1
ATOM 676 N N . PRO A 1 86 ? 14.495 -13.490 16.521 1.00 88.94 86 PRO A N 1
ATOM 677 C CA . PRO A 1 86 ? 13.279 -12.706 16.355 1.00 88.94 86 PRO A CA 1
ATOM 678 C C . PRO A 1 86 ? 13.570 -11.214 16.168 1.00 88.94 86 PRO A C 1
ATOM 680 O O . PRO A 1 86 ? 14.469 -10.632 16.789 1.00 88.94 86 PRO A O 1
ATOM 683 N N . HIS A 1 87 ? 12.806 -10.580 15.286 1.00 89.62 87 HIS A N 1
ATOM 684 C CA . HIS A 1 87 ? 12.908 -9.153 15.048 1.00 89.62 87 HIS A CA 1
ATOM 685 C C . HIS A 1 87 ? 12.191 -8.386 16.167 1.00 89.62 87 HIS A C 1
ATOM 687 O O . HIS A 1 87 ? 10.966 -8.299 16.175 1.00 89.62 87 HIS A O 1
ATOM 693 N N . ARG A 1 88 ? 12.959 -7.782 17.086 1.00 89.81 88 ARG A N 1
ATOM 694 C CA . ARG A 1 88 ? 12.459 -7.133 18.318 1.00 89.81 88 ARG A CA 1
ATOM 695 C C . ARG A 1 88 ? 11.227 -6.244 18.111 1.00 89.81 88 ARG A C 1
ATOM 697 O O . ARG A 1 88 ? 10.282 -6.340 18.882 1.00 89.81 88 ARG A O 1
ATOM 704 N N . TYR A 1 89 ? 11.231 -5.396 17.082 1.00 88.56 89 TYR A N 1
ATOM 705 C CA . TYR A 1 89 ? 10.114 -4.483 16.808 1.00 88.56 89 TYR A CA 1
ATOM 706 C C . TYR A 1 89 ? 8.827 -5.217 16.410 1.00 88.56 89 TYR A C 1
ATOM 708 O O . TYR A 1 89 ? 7.753 -4.833 16.850 1.00 88.56 89 TYR A O 1
ATOM 716 N N . ILE A 1 90 ? 8.942 -6.303 15.639 1.00 91.12 90 ILE A N 1
ATOM 717 C CA . ILE A 1 90 ? 7.790 -7.113 15.218 1.00 91.12 90 ILE A CA 1
ATOM 718 C C . ILE A 1 90 ? 7.294 -7.941 16.401 1.00 91.12 90 ILE A C 1
ATOM 720 O O . ILE A 1 90 ? 6.100 -8.017 16.651 1.00 91.12 90 ILE A O 1
ATOM 724 N N . THR A 1 91 ? 8.212 -8.508 17.187 1.00 92.56 91 THR A N 1
ATOM 725 C CA . THR A 1 91 ? 7.859 -9.231 18.412 1.00 92.56 91 THR A CA 1
ATOM 726 C C . THR A 1 91 ? 7.097 -8.341 19.395 1.00 92.56 91 THR A C 1
ATOM 728 O O . THR A 1 91 ? 6.097 -8.784 19.947 1.00 92.56 91 THR A O 1
ATOM 731 N N . ARG A 1 92 ? 7.526 -7.084 19.582 1.00 93.00 92 ARG A N 1
ATOM 732 C CA . ARG A 1 92 ? 6.821 -6.111 20.429 1.00 93.00 92 ARG A CA 1
ATOM 733 C C . ARG A 1 92 ? 5.444 -5.754 19.865 1.00 93.00 92 ARG A C 1
ATOM 735 O O . ARG A 1 92 ? 4.483 -5.796 20.623 1.00 93.00 92 ARG A O 1
ATOM 742 N N . HIS A 1 93 ? 5.348 -5.464 18.564 1.00 94.25 93 HIS A N 1
ATOM 743 C CA . HIS A 1 93 ? 4.064 -5.219 17.896 1.00 94.25 93 HIS A CA 1
ATOM 744 C C . HIS A 1 93 ? 3.094 -6.387 18.120 1.00 94.25 93 HIS A C 1
ATOM 746 O O . HIS A 1 93 ? 1.967 -6.185 18.550 1.00 94.25 93 HIS A O 1
ATOM 752 N N . ASN A 1 94 ? 3.553 -7.630 17.941 1.00 94.31 94 ASN A N 1
ATOM 753 C CA . ASN A 1 94 ? 2.710 -8.819 18.081 1.00 94.31 94 ASN A CA 1
ATOM 754 C C . ASN A 1 94 ? 2.107 -8.991 19.483 1.00 94.31 94 ASN A C 1
ATOM 756 O O . ASN A 1 94 ? 1.032 -9.568 19.605 1.00 94.31 94 ASN A O 1
ATOM 760 N N . GLN A 1 95 ? 2.749 -8.462 20.529 1.00 95.81 95 GLN A N 1
ATOM 761 C CA . GLN A 1 95 ? 2.194 -8.462 21.888 1.00 95.81 95 GLN A CA 1
ATOM 762 C C . GLN A 1 95 ? 1.009 -7.496 22.047 1.00 95.81 95 GLN A C 1
ATOM 764 O O . GLN A 1 95 ? 0.205 -7.671 22.956 1.00 95.81 95 GLN A O 1
ATOM 769 N N . ARG A 1 96 ? 0.904 -6.476 21.187 1.00 95.88 96 ARG A N 1
ATOM 770 C CA . ARG A 1 96 ? -0.112 -5.409 21.236 1.00 95.88 96 ARG A CA 1
ATOM 771 C C . ARG A 1 96 ? -0.871 -5.256 19.916 1.00 95.88 96 ARG A C 1
ATOM 773 O O . ARG A 1 96 ? -1.513 -4.234 19.699 1.00 95.88 96 ARG A O 1
ATOM 780 N N . LYS A 1 97 ? -0.824 -6.276 19.051 1.00 95.56 97 LYS A N 1
ATOM 781 C CA . LYS A 1 97 ? -1.298 -6.233 17.657 1.00 95.56 97 LYS A CA 1
ATOM 782 C C . LYS A 1 97 ? -2.686 -5.616 17.538 1.00 95.56 97 LYS A C 1
ATOM 784 O O . LYS A 1 97 ? -2.867 -4.662 16.798 1.00 95.56 97 LYS A O 1
ATOM 789 N N . PHE A 1 98 ? -3.660 -6.125 18.291 1.00 96.38 98 PHE A N 1
ATOM 790 C CA . PHE A 1 98 ? -5.032 -5.623 18.208 1.00 96.38 98 PHE A CA 1
ATOM 791 C C . PHE A 1 98 ? -5.155 -4.153 18.611 1.00 96.38 98 PHE A C 1
ATOM 793 O O . PHE A 1 98 ? -5.828 -3.404 17.914 1.00 96.38 98 PHE A O 1
ATOM 800 N N . GLN A 1 99 ? -4.484 -3.730 19.684 1.00 97.00 99 GLN A N 1
ATOM 801 C CA . GLN A 1 99 ? -4.502 -2.337 20.124 1.00 97.00 99 GLN A CA 1
ATOM 802 C C . GLN A 1 99 ? -3.862 -1.418 19.074 1.00 97.00 99 GLN A C 1
ATOM 804 O O . GLN A 1 99 ? -4.490 -0.460 18.639 1.00 97.00 99 GLN A O 1
ATOM 809 N N . GLU A 1 100 ? -2.654 -1.748 18.614 1.00 97.38 100 GLU A N 1
ATOM 810 C CA . GLU A 1 100 ? -1.931 -0.952 17.615 1.00 97.38 100 GLU A CA 1
ATOM 811 C C . GLU A 1 100 ? -2.694 -0.895 16.277 1.00 97.38 100 GLU A C 1
ATOM 813 O O . GLU A 1 100 ? -2.750 0.144 15.628 1.00 97.38 100 GLU A O 1
ATOM 818 N N . LEU A 1 101 ? -3.367 -1.972 15.864 1.00 98.12 101 LEU A N 1
ATOM 819 C CA . LEU A 1 101 ? -4.197 -1.940 14.655 1.00 98.12 101 LEU A CA 1
ATOM 820 C C . LEU A 1 101 ? -5.476 -1.103 14.820 1.00 98.12 101 LEU A C 1
ATOM 822 O O . LEU A 1 101 ? -5.909 -0.493 13.845 1.00 98.12 101 LEU A O 1
ATOM 826 N N . ARG A 1 102 ? -6.057 -1.020 16.024 1.00 98.00 102 ARG A N 1
ATOM 827 C CA . ARG A 1 102 ? -7.180 -0.108 16.316 1.00 98.00 102 ARG A CA 1
ATOM 828 C C . ARG A 1 102 ? -6.747 1.349 16.321 1.00 98.00 102 ARG A C 1
ATOM 830 O O . ARG A 1 102 ? -7.425 2.196 15.748 1.00 98.00 102 ARG A O 1
ATOM 837 N N . GLU A 1 103 ? -5.594 1.630 16.911 1.00 97.94 103 GLU A N 1
ATOM 838 C CA . GLU A 1 103 ? -4.974 2.950 16.840 1.00 97.94 103 GLU A CA 1
ATOM 839 C C . GLU A 1 103 ? -4.710 3.336 15.377 1.00 97.94 103 GLU A C 1
ATOM 841 O O . GLU A 1 103 ? -5.120 4.410 14.948 1.00 97.94 103 GLU A O 1
ATOM 846 N N . LEU A 1 104 ? -4.137 2.433 14.574 1.00 98.25 104 LEU A N 1
ATOM 847 C CA . LEU A 1 104 ? -3.924 2.651 13.142 1.00 98.25 104 LEU A CA 1
ATOM 848 C C . LEU A 1 104 ? -5.234 2.866 12.368 1.00 98.25 104 LEU A C 1
ATOM 850 O O . LEU A 1 104 ? -5.281 3.735 11.499 1.00 98.25 104 LEU A O 1
ATOM 854 N N . GLN A 1 105 ? -6.294 2.107 12.670 1.00 98.50 105 GLN A N 1
ATOM 855 C CA . GLN A 1 105 ? -7.626 2.325 12.094 1.00 98.50 105 GLN A CA 1
ATOM 856 C C . GLN A 1 105 ? -8.074 3.770 12.332 1.00 98.50 105 GLN A C 1
ATOM 858 O O . GLN A 1 105 ? -8.466 4.452 11.386 1.00 98.50 105 GLN A O 1
ATOM 863 N N . LEU A 1 106 ? -7.951 4.257 13.568 1.00 98.00 106 LEU A N 1
ATOM 864 C CA . LEU A 1 106 ? -8.311 5.626 13.912 1.00 98.00 106 LEU A CA 1
ATOM 865 C C . LEU A 1 106 ? -7.407 6.651 13.210 1.00 98.00 106 LEU A C 1
ATOM 867 O O . LEU A 1 106 ? -7.937 7.596 12.638 1.00 98.00 106 LEU A O 1
ATOM 871 N N . MET A 1 107 ? -6.084 6.440 13.170 1.00 98.00 107 MET A N 1
ATOM 872 C CA . MET A 1 107 ? -5.136 7.311 12.449 1.00 98.00 107 MET A CA 1
ATOM 873 C C . MET A 1 107 ? -5.487 7.434 10.959 1.00 98.00 107 MET A C 1
ATOM 875 O O . MET A 1 107 ? -5.431 8.521 10.394 1.00 98.00 107 MET A O 1
ATOM 879 N N . ILE A 1 108 ? -5.890 6.336 10.307 1.00 98.06 108 ILE A N 1
ATOM 880 C CA . ILE A 1 108 ? -6.314 6.341 8.896 1.00 98.06 108 ILE A CA 1
ATOM 881 C C . ILE A 1 108 ? -7.592 7.161 8.706 1.00 98.06 108 ILE A C 1
ATOM 883 O O . ILE A 1 108 ? -7.710 7.896 7.727 1.00 98.06 108 ILE A O 1
ATOM 887 N N . LEU A 1 109 ? -8.550 7.030 9.623 1.00 97.75 109 LEU A N 1
ATOM 888 C CA . LEU A 1 109 ? -9.840 7.711 9.534 1.00 97.75 109 LEU A CA 1
ATOM 889 C C . LEU A 1 109 ? -9.731 9.203 9.853 1.00 97.75 109 LEU A C 1
ATOM 891 O O . LEU A 1 109 ? -10.400 10.010 9.216 1.00 97.75 109 LEU A O 1
ATOM 895 N N . THR A 1 110 ? -8.856 9.591 10.779 1.00 97.25 110 THR A N 1
ATOM 896 C CA . THR A 1 110 ? -8.645 10.993 11.168 1.00 97.25 110 THR A CA 1
ATOM 897 C C . THR A 1 110 ? -7.533 11.684 10.376 1.00 97.25 110 THR A C 1
ATOM 899 O O . THR A 1 110 ? -7.434 12.907 10.423 1.00 97.25 110 THR A O 1
ATOM 902 N N . LEU A 1 111 ? -6.715 10.921 9.640 1.00 96.75 111 LEU A N 1
ATOM 903 C CA . LEU A 1 111 ? -5.460 11.357 9.010 1.00 96.75 111 LEU A CA 1
ATOM 904 C C . LEU A 1 111 ? -4.441 11.954 9.990 1.00 96.75 111 LEU A C 1
ATOM 906 O O . LEU A 1 111 ? -3.549 12.700 9.587 1.00 96.75 111 LEU A O 1
ATOM 910 N N . ASP A 1 112 ? -4.561 11.605 11.267 1.00 95.69 112 ASP A N 1
ATOM 911 C CA . ASP A 1 112 ? -3.678 12.058 12.333 1.00 95.69 112 ASP A CA 1
ATOM 912 C C . ASP A 1 112 ? -2.616 10.989 12.596 1.00 95.69 112 ASP A C 1
ATOM 914 O O . ASP A 1 112 ? -2.861 9.998 13.285 1.00 95.69 112 ASP A O 1
ATOM 918 N N . PHE A 1 113 ? -1.451 11.162 11.976 1.00 94.56 113 PHE A N 1
ATOM 919 C CA . PHE A 1 113 ? -0.316 10.254 12.102 1.00 94.56 113 PHE A CA 1
ATOM 920 C C . PHE A 1 113 ? 0.823 10.924 12.873 1.00 94.56 113 PHE A C 1
ATOM 922 O O . PHE A 1 113 ? 1.028 12.133 12.738 1.00 94.56 113 PHE A O 1
ATOM 929 N N . PRO A 1 114 ? 1.633 10.149 13.621 1.00 91.38 114 PRO A N 1
ATOM 930 C CA . PRO A 1 114 ? 2.886 10.671 14.154 1.00 91.38 114 PRO A CA 1
ATOM 931 C C . PRO A 1 114 ? 3.798 11.150 13.009 1.00 91.38 114 PRO A C 1
ATOM 933 O O . PRO A 1 114 ? 3.602 10.743 11.866 1.00 91.38 114 PRO A O 1
ATOM 936 N N . PRO A 1 115 ? 4.832 11.963 13.275 1.00 86.38 115 PRO A N 1
ATOM 937 C CA . PRO A 1 115 ? 5.817 12.322 12.261 1.00 86.38 115 PRO A CA 1
ATOM 938 C C . PRO A 1 115 ? 6.451 11.090 11.595 1.00 86.38 115 PRO A C 1
ATOM 940 O O . PRO A 1 115 ? 6.729 10.073 12.240 1.00 86.38 115 PRO A O 1
ATOM 943 N N . CYS A 1 116 ? 6.686 11.169 10.283 1.00 83.19 116 CYS A N 1
ATOM 944 C CA . CYS A 1 116 ? 7.303 10.073 9.543 1.00 83.19 116 CYS A CA 1
ATOM 945 C C . CYS A 1 116 ? 8.817 10.047 9.783 1.00 83.19 116 CYS A C 1
ATOM 947 O O . CYS A 1 116 ? 9.577 10.773 9.147 1.00 83.19 116 CYS A O 1
ATOM 949 N N . GLU A 1 117 ? 9.256 9.189 10.699 1.00 82.38 117 GLU A N 1
ATOM 950 C CA . GLU A 1 117 ? 10.674 8.962 10.963 1.00 82.38 117 GLU A CA 1
ATOM 951 C C . GLU A 1 117 ? 11.288 7.912 10.031 1.00 82.38 117 GLU A C 1
ATOM 953 O O . GLU A 1 117 ? 10.680 6.891 9.684 1.00 82.38 117 GLU A O 1
ATOM 958 N N . TYR A 1 118 ? 12.552 8.146 9.685 1.00 84.81 118 TYR A N 1
ATOM 959 C CA . TYR A 1 118 ? 13.312 7.341 8.743 1.00 84.81 118 TYR A CA 1
ATOM 960 C C . TYR A 1 118 ? 14.629 6.862 9.338 1.00 84.81 118 TYR A C 1
ATOM 962 O O . TYR A 1 118 ? 15.309 7.581 10.063 1.00 84.81 118 TYR A O 1
ATOM 970 N N . THR A 1 119 ? 15.024 5.647 8.968 1.00 84.69 119 THR A N 1
ATOM 971 C CA . THR A 1 119 ? 16.343 5.089 9.285 1.00 84.69 119 THR A CA 1
ATOM 972 C C . THR A 1 119 ? 17.095 4.793 7.994 1.00 84.69 119 THR A C 1
ATOM 974 O O . THR A 1 119 ? 16.567 4.116 7.109 1.00 84.69 119 THR A O 1
ATOM 977 N N . SER A 1 120 ? 18.318 5.305 7.855 1.00 85.50 120 SER A N 1
ATOM 978 C CA . SER A 1 120 ? 19.180 4.972 6.720 1.00 85.50 120 SER A CA 1
ATOM 979 C C . SER A 1 120 ? 19.953 3.684 7.002 1.00 85.50 120 SER A C 1
ATOM 981 O O . SER A 1 120 ? 20.350 3.383 8.130 1.00 85.50 120 SER A O 1
ATOM 983 N N . GLN A 1 121 ? 20.147 2.879 5.965 1.00 86.00 121 GLN A N 1
ATOM 984 C CA . GLN A 1 121 ? 21.049 1.742 6.008 1.00 86.00 121 GLN A CA 1
ATOM 985 C C . GLN A 1 121 ? 21.732 1.568 4.659 1.00 86.00 121 GLN A C 1
ATOM 987 O O . GLN A 1 121 ? 21.069 1.470 3.628 1.00 86.00 121 GLN A O 1
ATOM 992 N N . GLU A 1 122 ? 23.049 1.410 4.674 1.00 89.25 122 GLU A N 1
ATOM 993 C CA . GLU A 1 122 ? 23.789 0.994 3.492 1.00 89.25 122 GLU A CA 1
ATOM 994 C C . GLU A 1 122 ? 23.735 -0.523 3.308 1.00 89.25 122 GLU A C 1
ATOM 996 O O . GLU A 1 122 ? 23.955 -1.309 4.235 1.00 89.25 122 GLU A O 1
ATOM 1001 N N . ILE A 1 123 ? 23.437 -0.949 2.083 1.00 85.75 123 ILE A N 1
ATOM 1002 C CA . ILE A 1 123 ? 23.487 -2.349 1.673 1.00 85.75 123 ILE A CA 1
ATOM 1003 C C . ILE A 1 123 ? 24.369 -2.467 0.438 1.00 85.75 123 ILE A C 1
ATOM 1005 O O . ILE A 1 123 ? 24.141 -1.814 -0.582 1.00 85.75 123 ILE A O 1
ATOM 1009 N N . LYS A 1 124 ? 25.363 -3.351 0.511 1.00 86.44 124 LYS A N 1
ATOM 1010 C CA . LYS A 1 124 ? 26.136 -3.776 -0.652 1.00 86.44 124 LYS A CA 1
ATOM 1011 C C . LYS A 1 124 ? 25.373 -4.889 -1.366 1.00 86.44 124 LYS A C 1
ATOM 1013 O O . LYS A 1 124 ? 25.080 -5.923 -0.779 1.00 86.44 124 LYS A O 1
ATOM 1018 N N . THR A 1 125 ? 25.015 -4.641 -2.618 1.00 83.50 125 THR A N 1
ATOM 1019 C CA . THR A 1 125 ? 24.389 -5.642 -3.495 1.00 83.50 125 THR A CA 1
ATOM 1020 C C . THR A 1 125 ? 25.390 -6.727 -3.896 1.00 83.50 125 THR A C 1
ATOM 1022 O O . THR A 1 125 ? 26.599 -6.495 -3.841 1.00 83.50 125 THR A O 1
ATOM 1025 N N . ASP A 1 126 ? 24.897 -7.873 -4.373 1.00 80.50 126 ASP A N 1
ATOM 1026 C CA . ASP A 1 126 ? 25.733 -8.994 -4.841 1.00 80.50 126 ASP A CA 1
ATOM 1027 C C . ASP A 1 126 ? 26.698 -8.579 -5.964 1.00 80.50 126 ASP A C 1
ATOM 1029 O O . ASP A 1 126 ? 27.825 -9.056 -6.045 1.00 80.50 126 ASP A O 1
ATOM 1033 N N . ALA A 1 127 ? 26.292 -7.606 -6.786 1.00 81.56 127 ALA A N 1
ATOM 1034 C CA . ALA A 1 127 ? 27.118 -6.998 -7.831 1.00 81.56 127 ALA A CA 1
ATOM 1035 C C . ALA A 1 127 ? 28.142 -5.969 -7.297 1.00 81.56 127 ALA A C 1
ATOM 1037 O O . ALA A 1 127 ? 28.725 -5.208 -8.067 1.00 81.56 127 ALA A O 1
ATOM 1038 N N . GLY A 1 128 ? 28.318 -5.870 -5.978 1.00 84.38 128 GLY A N 1
ATOM 1039 C CA . GLY A 1 128 ? 29.273 -4.980 -5.316 1.00 84.38 128 GLY A CA 1
ATOM 1040 C C . GLY A 1 128 ? 28.831 -3.521 -5.177 1.00 84.38 128 GLY A C 1
ATOM 1041 O O . GLY A 1 128 ? 29.524 -2.745 -4.520 1.00 84.38 128 GLY A O 1
ATOM 1042 N N . LYS A 1 129 ? 27.679 -3.132 -5.739 1.00 82.62 129 LYS A N 1
ATOM 1043 C CA . LYS A 1 129 ? 27.169 -1.755 -5.676 1.00 82.62 129 LYS A CA 1
ATOM 1044 C C . LYS A 1 129 ? 26.574 -1.459 -4.302 1.00 82.62 129 LYS A C 1
ATOM 1046 O O . LYS A 1 129 ? 25.661 -2.167 -3.876 1.00 82.62 129 LYS A O 1
ATOM 1051 N N . VAL A 1 130 ? 27.054 -0.403 -3.653 1.00 87.00 130 VAL A N 1
ATOM 1052 C CA . VAL A 1 130 ? 26.497 0.108 -2.394 1.00 87.00 130 VAL A CA 1
ATOM 1053 C C . VAL A 1 130 ? 25.238 0.920 -2.691 1.00 87.00 130 VAL A C 1
ATOM 1055 O O . VAL A 1 130 ? 25.188 1.692 -3.653 1.00 87.00 130 VAL A O 1
ATOM 1058 N N . ARG A 1 131 ? 24.189 0.684 -1.908 1.00 83.25 131 ARG A N 1
ATOM 1059 C CA . ARG A 1 131 ? 22.903 1.372 -1.985 1.00 83.25 131 ARG A CA 1
ATOM 1060 C C . ARG A 1 131 ? 22.539 1.869 -0.599 1.00 83.25 131 ARG A C 1
ATOM 1062 O O . ARG A 1 131 ? 22.485 1.074 0.333 1.00 83.25 131 ARG A O 1
ATOM 1069 N N . GLU A 1 132 ? 22.237 3.151 -0.497 1.00 84.94 132 GLU A N 1
ATOM 1070 C CA . GLU A 1 132 ? 21.531 3.682 0.658 1.00 84.94 132 GLU A CA 1
ATOM 1071 C C . GLU A 1 132 ? 20.058 3.271 0.569 1.00 84.94 132 GLU A C 1
ATOM 1073 O O . GLU A 1 132 ? 19.413 3.412 -0.475 1.00 84.94 132 GLU A O 1
ATOM 1078 N N . ILE A 1 133 ? 19.539 2.711 1.655 1.00 85.75 133 ILE A N 1
ATOM 1079 C CA . ILE A 1 133 ? 18.140 2.337 1.803 1.00 85.75 133 ILE A CA 1
ATOM 1080 C C . ILE A 1 133 ? 17.573 3.118 2.973 1.00 85.75 133 ILE A C 1
ATOM 1082 O O . ILE A 1 133 ? 17.984 2.922 4.115 1.00 85.75 133 ILE A O 1
ATOM 1086 N N . ILE A 1 134 ? 16.580 3.943 2.675 1.00 86.06 134 ILE A N 1
ATOM 1087 C CA . ILE A 1 134 ? 15.793 4.654 3.671 1.00 86.06 134 ILE A CA 1
ATOM 1088 C C . ILE A 1 134 ? 14.621 3.753 4.069 1.00 86.06 134 ILE A C 1
ATOM 1090 O O . ILE A 1 134 ? 13.866 3.278 3.217 1.00 86.06 134 ILE A O 1
ATOM 1094 N N . LYS A 1 135 ? 14.500 3.457 5.361 1.00 86.25 135 LYS A N 1
ATOM 1095 C CA . LYS A 1 135 ? 13.505 2.538 5.917 1.00 86.25 135 LYS A CA 1
ATOM 1096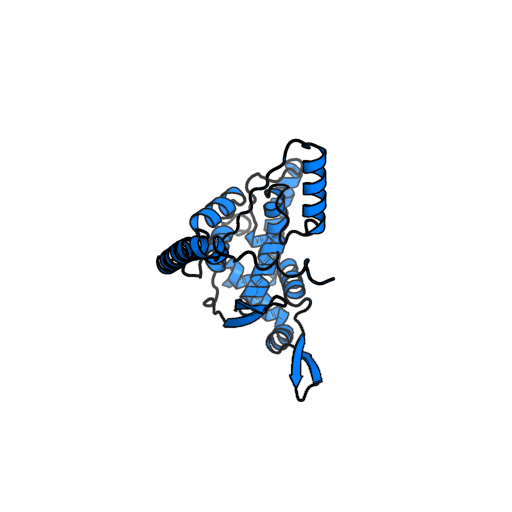 C C . LYS A 1 135 ? 12.596 3.274 6.884 1.00 86.25 135 LYS A C 1
ATOM 1098 O O . LYS A 1 135 ? 13.076 3.901 7.825 1.00 86.25 135 LYS A O 1
ATOM 1103 N N . GLN A 1 136 ? 11.294 3.123 6.685 1.00 88.19 136 GLN A N 1
ATOM 1104 C CA . GLN A 1 136 ? 10.299 3.509 7.679 1.00 88.19 136 GLN A CA 1
ATOM 1105 C C . GLN A 1 136 ? 10.181 2.453 8.775 1.00 88.19 136 GLN A C 1
ATOM 1107 O O . GLN A 1 136 ? 10.463 1.263 8.561 1.00 88.19 136 GLN A O 1
ATOM 1112 N N . HIS A 1 137 ? 9.717 2.897 9.941 1.00 89.50 137 HIS A N 1
ATOM 1113 C CA . HIS A 1 137 ? 9.386 2.019 11.056 1.00 89.50 137 HIS A CA 1
ATOM 1114 C C . HIS A 1 137 ? 8.314 0.994 10.678 1.00 89.50 137 HIS A C 1
ATOM 1116 O O . HIS A 1 137 ? 7.485 1.200 9.790 1.00 89.50 137 HIS A O 1
ATOM 1122 N N . PHE A 1 138 ? 8.343 -0.150 11.364 1.00 91.69 138 PHE A N 1
ATOM 1123 C CA . PHE A 1 138 ? 7.393 -1.232 11.116 1.00 91.69 138 PHE A CA 1
ATOM 1124 C C . PHE A 1 138 ? 5.944 -0.798 11.403 1.00 91.69 138 PHE A C 1
ATOM 1126 O O . PHE A 1 138 ? 5.093 -0.882 10.522 1.00 91.69 138 PHE A O 1
ATOM 1133 N N . TYR A 1 139 ? 5.688 -0.284 12.603 1.00 93.62 139 TYR A N 1
ATOM 1134 C CA . TYR A 1 139 ? 4.423 0.339 12.984 1.00 93.62 139 TYR A CA 1
ATOM 1135 C C . TYR A 1 139 ? 4.620 1.863 13.083 1.00 93.62 139 TYR A C 1
ATOM 1137 O O . TYR A 1 139 ? 5.681 2.277 13.561 1.00 93.62 139 TYR A O 1
ATOM 1145 N N . PRO A 1 140 ? 3.657 2.699 12.646 1.00 95.25 140 PRO A N 1
ATOM 1146 C CA . PRO A 1 140 ? 2.430 2.352 11.907 1.00 95.25 140 PRO A CA 1
ATOM 1147 C C . PRO A 1 140 ? 2.643 2.199 10.387 1.00 95.25 140 PRO A C 1
ATOM 1149 O O . PRO A 1 140 ? 1.873 1.533 9.693 1.00 95.25 140 PRO A O 1
ATOM 1152 N N . TRP A 1 141 ? 3.714 2.796 9.866 1.00 94.50 141 TRP A N 1
ATOM 1153 C CA . TRP A 1 141 ? 3.892 3.104 8.446 1.00 94.50 141 TRP A CA 1
ATOM 1154 C C . TRP A 1 141 ? 3.935 1.899 7.516 1.00 94.50 141 TRP A C 1
ATOM 1156 O O . TRP A 1 141 ? 3.280 1.866 6.474 1.00 94.50 141 TRP A O 1
ATOM 1166 N N . ARG A 1 142 ? 4.695 0.867 7.882 1.00 93.69 142 ARG A N 1
ATOM 1167 C CA . ARG A 1 142 ? 4.862 -0.277 6.990 1.00 93.69 142 ARG A CA 1
ATOM 1168 C C . ARG A 1 142 ? 3.578 -1.090 6.853 1.00 93.69 142 ARG A C 1
ATOM 1170 O O . ARG A 1 142 ? 3.302 -1.590 5.763 1.00 93.69 142 ARG A O 1
ATOM 1177 N N . ILE A 1 143 ? 2.807 -1.211 7.932 1.00 96.94 143 ILE A N 1
ATOM 1178 C CA . ILE A 1 143 ? 1.484 -1.848 7.912 1.00 96.94 143 ILE A CA 1
ATOM 1179 C C . ILE A 1 143 ? 0.528 -1.006 7.061 1.00 96.94 143 ILE A C 1
ATOM 1181 O O . ILE A 1 143 ? -0.120 -1.554 6.170 1.00 96.94 143 ILE A O 1
ATOM 1185 N N . LEU A 1 144 ? 0.524 0.320 7.245 1.00 97.62 144 LEU A N 1
ATOM 1186 C CA . LEU A 1 144 ? -0.269 1.256 6.444 1.00 97.62 144 LEU A CA 1
ATOM 1187 C C . LEU A 1 144 ? -0.010 1.106 4.937 1.00 97.62 144 LEU A C 1
ATOM 1189 O O . LEU A 1 144 ? -0.955 1.004 4.158 1.00 97.62 144 LEU A O 1
ATOM 1193 N N . HIS A 1 145 ? 1.254 1.020 4.511 1.00 95.56 145 HIS A N 1
ATOM 1194 C CA . HIS A 1 145 ? 1.592 0.828 3.095 1.00 95.56 145 HIS A CA 1
ATOM 1195 C C . HIS A 1 145 ? 0.992 -0.460 2.526 1.00 95.56 145 HIS A C 1
ATOM 1197 O O . HIS A 1 145 ? 0.450 -0.463 1.420 1.00 95.56 145 HIS A O 1
ATOM 1203 N N . HIS A 1 146 ? 1.067 -1.560 3.281 1.00 96.94 146 HIS A N 1
ATOM 1204 C CA . HIS A 1 146 ? 0.452 -2.819 2.873 1.00 96.94 146 HIS A CA 1
ATOM 1205 C C . HIS A 1 146 ? -1.082 -2.719 2.860 1.00 96.94 146 HIS A C 1
ATOM 1207 O O . HIS A 1 146 ? -1.701 -3.232 1.929 1.00 96.94 146 HIS A O 1
ATOM 1213 N N . ALA A 1 147 ? -1.691 -2.024 3.824 1.00 98.44 147 ALA A N 1
ATOM 1214 C CA . ALA A 1 1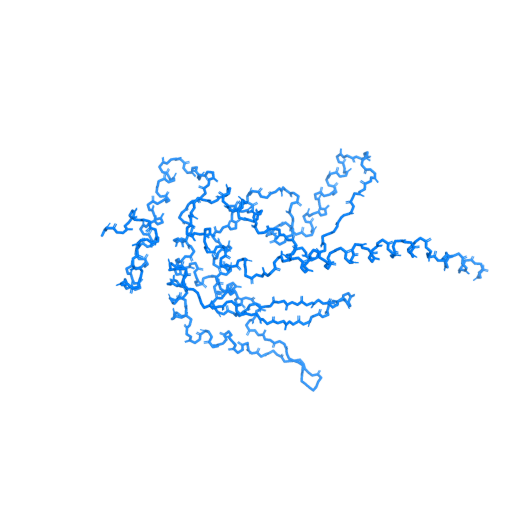47 ? -3.137 -1.816 3.893 1.00 98.44 147 ALA A CA 1
ATOM 1215 C C . ALA A 1 147 ? -3.665 -1.022 2.693 1.00 98.44 147 ALA A C 1
ATOM 1217 O O . ALA A 1 147 ? -4.666 -1.414 2.094 1.00 98.44 147 ALA A O 1
ATOM 1218 N N . VAL A 1 148 ? -2.959 0.043 2.303 1.00 97.94 148 VAL A N 1
ATOM 1219 C CA . VAL A 1 148 ? -3.269 0.848 1.116 1.00 97.94 148 VAL A CA 1
ATOM 1220 C C . VAL A 1 148 ? -3.132 0.008 -0.151 1.00 97.94 148 VAL A C 1
ATOM 1222 O O . VAL A 1 148 ? -4.088 -0.103 -0.921 1.00 97.94 148 VAL A O 1
ATOM 1225 N N . LEU A 1 149 ? -1.969 -0.627 -0.358 1.00 96.06 149 LEU A N 1
ATOM 1226 C CA . LEU A 1 149 ? -1.688 -1.394 -1.575 1.00 96.06 149 LEU A CA 1
ATOM 1227 C C . LEU A 1 149 ? -2.711 -2.508 -1.796 1.00 96.06 149 LEU A C 1
ATOM 1229 O O . LEU A 1 149 ? -3.216 -2.631 -2.904 1.00 96.06 149 LEU A O 1
ATOM 1233 N N . ARG A 1 150 ? -3.101 -3.253 -0.754 1.00 96.62 150 ARG A N 1
ATOM 1234 C CA . ARG A 1 150 ? -4.107 -4.323 -0.880 1.00 96.62 150 ARG A CA 1
ATOM 1235 C C . ARG A 1 150 ? -5.441 -3.845 -1.456 1.00 96.62 150 ARG A C 1
ATOM 1237 O O . ARG A 1 150 ? -6.105 -4.605 -2.157 1.00 96.62 150 ARG A O 1
ATOM 1244 N N . VAL A 1 151 ? -5.834 -2.606 -1.168 1.00 97.25 151 VAL A N 1
ATOM 1245 C CA . VAL A 1 151 ? -7.106 -2.034 -1.624 1.00 97.25 151 VAL A CA 1
ATOM 1246 C C . VAL A 1 151 ? -6.995 -1.472 -3.039 1.00 97.25 151 VAL A C 1
ATOM 1248 O O . VAL A 1 151 ? -7.894 -1.703 -3.852 1.00 97.25 151 VAL A O 1
ATOM 1251 N N . ILE A 1 152 ? -5.906 -0.757 -3.340 1.00 96.12 152 ILE A N 1
ATOM 1252 C CA . ILE A 1 152 ? -5.759 -0.010 -4.600 1.00 96.12 152 ILE A CA 1
ATOM 1253 C C . ILE A 1 152 ? -5.100 -0.813 -5.724 1.00 96.12 152 ILE A C 1
ATOM 1255 O O . ILE A 1 152 ? -5.286 -0.479 -6.895 1.00 96.12 152 ILE A O 1
ATOM 1259 N N . GLU A 1 153 ? -4.351 -1.869 -5.391 1.00 93.81 153 GLU A N 1
ATOM 1260 C CA . GLU A 1 153 ? -3.574 -2.679 -6.336 1.00 93.81 153 GLU A CA 1
ATOM 1261 C C . GLU A 1 153 ? -4.392 -3.117 -7.562 1.00 93.81 153 GLU A C 1
ATOM 1263 O O . GLU A 1 153 ? -3.924 -2.876 -8.675 1.00 93.81 153 GLU A O 1
ATOM 1268 N N . PRO A 1 154 ? -5.619 -3.669 -7.434 1.00 92.38 154 PRO A N 1
ATOM 1269 C CA . PRO A 1 154 ? -6.383 -4.105 -8.603 1.00 92.38 154 PRO A CA 1
ATOM 1270 C C . PRO A 1 154 ? -6.683 -2.966 -9.586 1.00 92.38 154 PRO A C 1
ATOM 1272 O O . PRO A 1 154 ? -6.617 -3.157 -10.801 1.00 92.38 154 PRO A O 1
ATOM 1275 N N . LYS A 1 155 ? -6.986 -1.770 -9.065 1.00 94.50 155 LYS A N 1
ATOM 1276 C CA . LYS A 1 155 ? -7.323 -0.593 -9.870 1.00 94.50 155 LYS A CA 1
ATOM 1277 C C . LYS A 1 155 ? -6.084 0.004 -10.530 1.00 94.50 155 LYS A C 1
ATOM 1279 O O . LYS A 1 155 ? -6.114 0.283 -11.726 1.00 94.50 155 LYS A O 1
ATOM 1284 N N . VAL A 1 156 ? -4.998 0.150 -9.769 1.00 94.25 156 VAL A N 1
ATOM 1285 C CA . VAL A 1 156 ? -3.722 0.682 -10.268 1.00 94.25 156 VAL A CA 1
ATOM 1286 C C . VAL A 1 156 ? -3.109 -0.276 -11.288 1.00 94.25 156 VAL A C 1
ATOM 1288 O O . VAL A 1 156 ? -2.769 0.127 -12.390 1.00 94.25 156 VAL A O 1
ATOM 1291 N N . TYR A 1 157 ? -3.012 -1.572 -10.997 1.00 92.56 157 TYR A N 1
ATOM 1292 C CA . TYR A 1 157 ? -2.387 -2.523 -11.926 1.00 92.56 157 TYR A CA 1
ATOM 1293 C C . TYR A 1 157 ? -3.222 -2.758 -13.187 1.00 92.56 157 TYR A C 1
ATOM 1295 O O . TYR A 1 157 ? -2.664 -3.103 -14.233 1.00 92.56 157 TYR A O 1
ATOM 1303 N N . GLY A 1 158 ? -4.538 -2.548 -13.105 1.00 91.00 158 GLY A N 1
ATOM 1304 C CA . GLY A 1 158 ? -5.432 -2.545 -14.259 1.00 91.00 158 GLY A CA 1
ATOM 1305 C C . GLY A 1 158 ? -5.234 -1.349 -15.198 1.00 91.00 158 GLY A C 1
ATOM 1306 O O . GLY A 1 158 ? -5.532 -1.483 -16.382 1.00 91.00 158 GLY A O 1
ATOM 1307 N N . SER A 1 159 ? -4.720 -0.210 -14.714 1.00 92.06 159 SER A N 1
ATOM 1308 C CA . SER A 1 159 ? -4.435 0.962 -15.558 1.00 92.06 159 SER A CA 1
ATOM 1309 C C . SER A 1 159 ? -3.047 0.929 -16.203 1.00 92.06 159 SER A C 1
ATOM 1311 O O . SER A 1 159 ? -2.815 1.618 -17.195 1.00 92.06 159 SER A O 1
ATOM 1313 N N . LEU A 1 160 ? -2.123 0.120 -15.674 1.00 92.50 160 LEU A N 1
ATOM 1314 C CA . LEU A 1 160 ? -0.762 0.026 -16.194 1.00 92.50 160 LEU A CA 1
ATOM 1315 C C . LEU A 1 160 ? -0.711 -0.636 -17.573 1.00 92.50 160 LEU A C 1
ATOM 1317 O O . LEU A 1 160 ? -1.331 -1.674 -17.824 1.00 92.50 160 LEU A O 1
ATOM 1321 N N . ILE A 1 161 ? 0.143 -0.088 -18.437 1.00 91.50 161 ILE A N 1
ATOM 1322 C CA . ILE A 1 161 ? 0.404 -0.647 -19.763 1.00 91.50 161 ILE A CA 1
ATOM 1323 C C . ILE A 1 161 ? 0.893 -2.109 -19.681 1.00 91.50 161 ILE A C 1
ATOM 1325 O O . ILE A 1 161 ? 1.598 -2.482 -18.735 1.00 91.50 161 ILE A O 1
ATOM 1329 N N . PRO A 1 162 ? 0.616 -2.953 -20.695 1.00 86.56 162 PRO A N 1
ATOM 1330 C CA . PRO A 1 162 ? 1.047 -4.357 -20.699 1.00 86.56 162 PRO A CA 1
ATOM 1331 C C . PRO A 1 162 ? 2.566 -4.560 -20.599 1.00 86.56 162 PRO A C 1
ATOM 1333 O O . PRO A 1 162 ? 3.017 -5.632 -20.190 1.00 86.56 162 PRO A O 1
ATOM 1336 N N . GLY A 1 163 ? 3.343 -3.541 -20.985 1.00 85.56 163 GLY A N 1
ATOM 1337 C CA . GLY A 1 163 ? 4.802 -3.511 -20.897 1.00 85.56 163 GLY A CA 1
ATOM 1338 C C . GLY A 1 163 ? 5.353 -3.241 -19.493 1.00 85.56 163 GLY A C 1
ATOM 1339 O O . GLY A 1 163 ? 6.558 -3.352 -19.302 1.00 85.56 163 GLY A O 1
ATOM 1340 N N . ALA A 1 164 ? 4.512 -2.922 -18.505 1.00 90.12 164 ALA A N 1
ATOM 1341 C CA . ALA A 1 164 ? 4.935 -2.786 -17.116 1.00 90.12 164 ALA A CA 1
ATOM 1342 C C . ALA A 1 164 ? 5.060 -4.171 -16.456 1.00 90.12 164 ALA A C 1
ATOM 1344 O O . ALA A 1 164 ? 4.092 -4.935 -16.390 1.00 90.12 164 ALA A O 1
ATOM 1345 N N . PHE A 1 165 ? 6.262 -4.489 -15.968 1.00 88.62 165 PHE A N 1
ATOM 1346 C CA . PHE A 1 165 ? 6.602 -5.795 -15.385 1.00 88.62 165 PHE A CA 1
ATOM 1347 C C . PHE A 1 165 ? 7.181 -5.719 -13.960 1.00 88.62 165 PHE A C 1
ATOM 1349 O O . PHE A 1 165 ? 7.028 -6.643 -13.161 1.00 88.62 165 PHE A O 1
ATOM 1356 N N . ALA A 1 166 ? 7.851 -4.625 -13.597 1.00 86.69 166 ALA A N 1
ATOM 1357 C CA . ALA A 1 166 ? 8.519 -4.526 -12.302 1.00 86.69 166 ALA A CA 1
ATOM 1358 C C . ALA A 1 166 ? 7.513 -4.528 -11.139 1.00 86.69 166 ALA A C 1
ATOM 1360 O O . ALA A 1 166 ? 6.534 -3.790 -11.164 1.00 86.69 166 ALA A O 1
ATOM 1361 N N . CYS A 1 167 ? 7.779 -5.351 -10.118 1.00 84.44 167 CYS A N 1
ATOM 1362 C CA . CYS A 1 167 ? 7.006 -5.426 -8.870 1.00 84.44 167 CYS A CA 1
ATOM 1363 C C . CYS A 1 167 ? 5.505 -5.750 -9.022 1.00 84.44 167 CYS A C 1
ATOM 1365 O O . CYS A 1 167 ? 4.764 -5.603 -8.058 1.00 84.44 167 CYS A O 1
ATOM 1367 N N . ILE A 1 168 ? 5.060 -6.241 -10.184 1.00 89.38 168 ILE A N 1
ATOM 1368 C CA . ILE A 1 168 ? 3.669 -6.649 -10.423 1.00 89.38 168 ILE A CA 1
ATOM 1369 C C . ILE A 1 168 ? 3.575 -8.172 -10.364 1.00 89.38 168 ILE A C 1
ATOM 1371 O O . ILE A 1 168 ? 4.292 -8.895 -11.072 1.00 89.38 168 ILE A O 1
ATOM 1375 N N . LYS A 1 169 ? 2.661 -8.682 -9.535 1.00 85.62 169 LYS A N 1
ATOM 1376 C CA . LYS A 1 169 ? 2.440 -10.123 -9.387 1.00 85.62 169 LYS A CA 1
ATOM 1377 C C . LYS A 1 169 ? 2.108 -10.756 -10.744 1.00 85.62 169 LYS A C 1
ATOM 1379 O O . LYS A 1 169 ? 1.244 -10.291 -11.478 1.00 85.62 169 LYS A O 1
ATOM 1384 N N . GLY A 1 170 ? 2.833 -11.818 -11.096 1.00 86.81 170 GLY A N 1
ATOM 1385 C CA . GLY A 1 170 ? 2.665 -12.533 -12.367 1.00 86.81 170 GLY A CA 1
ATOM 1386 C C . GLY A 1 170 ? 3.354 -11.898 -13.585 1.00 86.81 170 GLY A C 1
ATOM 1387 O O . GLY A 1 170 ? 3.469 -12.566 -14.612 1.00 86.81 170 GLY A O 1
ATOM 1388 N N . ARG A 1 171 ? 3.887 -10.671 -13.483 1.00 88.50 171 ARG A N 1
ATOM 1389 C CA . ARG A 1 171 ? 4.561 -9.974 -14.594 1.00 88.50 171 ARG A CA 1
ATOM 1390 C C . ARG A 1 171 ? 6.073 -9.818 -14.393 1.00 88.50 171 ARG A C 1
ATOM 1392 O O . ARG A 1 171 ? 6.619 -8.818 -14.796 1.00 88.50 171 ARG A O 1
ATOM 1399 N N . GLY A 1 172 ? 6.786 -10.782 -13.810 1.00 88.94 172 GLY A N 1
ATOM 1400 C CA . GLY A 1 172 ? 8.234 -10.649 -13.537 1.00 88.94 172 GLY A CA 1
ATOM 1401 C C . GLY A 1 172 ? 9.170 -10.704 -14.764 1.00 88.94 172 GLY A C 1
ATOM 1402 O O . GLY A 1 172 ? 8.743 -10.658 -15.916 1.00 88.94 172 GLY A O 1
ATOM 1403 N N . LEU A 1 173 ? 10.474 -10.893 -14.523 1.00 90.69 173 LEU A N 1
ATOM 1404 C CA . LEU A 1 173 ? 11.519 -10.942 -15.565 1.00 90.69 173 LEU A CA 1
ATOM 1405 C C . LEU A 1 173 ? 11.174 -11.886 -16.731 1.00 90.69 173 LEU A C 1
ATOM 1407 O O . LEU A 1 173 ? 11.264 -11.508 -17.898 1.00 90.69 173 LEU A O 1
ATOM 1411 N N . HIS A 1 174 ? 10.724 -13.105 -16.425 1.00 92.19 174 HIS A N 1
ATOM 1412 C CA . HIS A 1 174 ? 10.350 -14.077 -17.454 1.00 92.19 174 HIS A CA 1
ATOM 1413 C C . HIS A 1 174 ? 9.166 -13.618 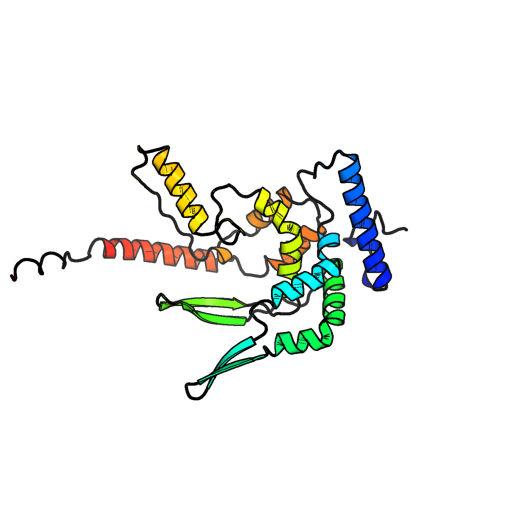-18.312 1.00 92.19 174 HIS A C 1
ATOM 1415 O O . HIS A 1 174 ? 9.123 -13.936 -19.500 1.00 92.19 174 HIS A O 1
ATOM 1421 N N . TYR A 1 175 ? 8.216 -12.871 -17.740 1.00 92.25 175 TYR A N 1
ATOM 1422 C CA . TYR A 1 175 ? 7.121 -12.278 -18.505 1.00 92.25 175 TYR A CA 1
ATOM 1423 C C . TYR A 1 175 ? 7.671 -11.261 -19.512 1.00 92.25 175 TYR A C 1
ATOM 1425 O O . TYR A 1 175 ? 7.382 -11.379 -20.700 1.00 92.25 175 TYR A O 1
ATOM 1433 N N . GLY A 1 176 ? 8.548 -10.352 -19.070 1.00 91.88 176 GLY A N 1
ATOM 1434 C CA . GLY A 1 176 ? 9.206 -9.379 -19.948 1.00 91.88 176 GLY A CA 1
ATOM 1435 C C . GLY A 1 176 ? 9.978 -10.036 -21.098 1.00 91.88 176 GLY A C 1
ATOM 1436 O O . GLY A 1 176 ? 9.780 -9.679 -22.258 1.00 91.88 176 GLY A O 1
ATOM 1437 N N . VAL A 1 177 ? 10.780 -11.067 -20.805 1.00 92.69 177 VAL A N 1
ATOM 1438 C CA . VAL A 1 177 ? 11.537 -11.816 -21.828 1.00 92.69 177 VAL A CA 1
ATOM 1439 C C . VAL A 1 177 ? 10.609 -12.469 -22.855 1.00 92.69 177 VAL A C 1
ATOM 1441 O O . VAL A 1 177 ? 10.875 -12.402 -24.056 1.00 92.69 177 VAL A O 1
ATOM 1444 N N . ARG A 1 178 ? 9.509 -13.098 -22.419 1.00 93.38 178 ARG A N 1
ATOM 1445 C CA . ARG A 1 178 ? 8.538 -13.711 -23.342 1.00 93.38 178 ARG A CA 1
ATOM 1446 C C . ARG A 1 178 ? 7.853 -12.669 -24.222 1.00 93.38 178 ARG A C 1
ATOM 1448 O O . ARG A 1 178 ? 7.723 -12.900 -25.425 1.00 93.38 178 ARG A O 1
ATOM 1455 N N . THR A 1 179 ? 7.450 -11.538 -23.645 1.00 91.88 179 THR A N 1
ATOM 1456 C CA . THR A 1 179 ? 6.832 -10.427 -24.380 1.00 91.88 179 THR A CA 1
ATOM 1457 C C . THR A 1 179 ? 7.790 -9.874 -25.432 1.00 91.88 179 THR A C 1
ATOM 1459 O O . THR A 1 179 ? 7.417 -9.796 -26.600 1.00 91.88 179 THR A O 1
ATOM 1462 N N . LEU A 1 180 ? 9.051 -9.621 -25.066 1.00 91.75 180 LEU A N 1
ATOM 1463 C CA . LEU A 1 180 ? 10.080 -9.159 -25.999 1.00 91.75 180 LEU A CA 1
ATOM 1464 C C . LEU A 1 180 ? 10.312 -10.159 -27.141 1.00 91.75 180 LEU A C 1
ATOM 1466 O O . LEU A 1 180 ? 10.271 -9.781 -28.308 1.00 91.75 180 LEU A O 1
ATOM 1470 N N . LYS A 1 181 ? 10.468 -11.456 -26.836 1.00 93.19 181 LYS A N 1
ATOM 1471 C CA . LYS A 1 181 ? 10.613 -12.506 -27.865 1.00 93.19 181 LYS A CA 1
ATOM 1472 C C . LYS A 1 181 ? 9.409 -12.582 -28.806 1.00 93.19 181 LYS A C 1
ATOM 1474 O O . LYS A 1 181 ? 9.561 -12.923 -29.975 1.00 93.19 181 LYS A O 1
ATOM 1479 N N . LYS A 1 182 ? 8.195 -12.326 -28.311 1.00 94.00 182 LYS A N 1
ATOM 1480 C CA . LYS A 1 182 ? 6.990 -12.267 -29.151 1.00 94.00 182 LYS A CA 1
ATOM 1481 C C . LYS A 1 182 ? 7.022 -11.045 -30.072 1.00 94.00 182 LYS A C 1
ATOM 1483 O O . LYS A 1 182 ? 6.707 -11.198 -31.246 1.00 94.00 182 LYS A O 1
ATOM 1488 N N . MET A 1 183 ? 7.426 -9.880 -29.562 1.00 92.50 183 MET A N 1
ATOM 1489 C CA . MET A 1 183 ? 7.548 -8.655 -30.358 1.00 92.50 183 MET A CA 1
ATOM 1490 C C . MET A 1 183 ? 8.598 -8.803 -31.463 1.00 92.50 183 MET A C 1
ATOM 1492 O O . MET A 1 183 ? 8.272 -8.571 -32.618 1.00 92.50 183 MET A O 1
ATOM 1496 N N . LEU A 1 184 ? 9.795 -9.308 -31.145 1.00 93.69 184 LEU A N 1
ATOM 1497 C CA . LEU A 1 184 ? 10.869 -9.510 -32.129 1.00 93.69 184 LEU A CA 1
ATOM 1498 C C . LEU A 1 184 ? 10.506 -10.522 -33.225 1.00 93.69 184 LEU A C 1
ATOM 1500 O O . LEU A 1 184 ? 10.879 -10.344 -34.375 1.00 93.69 184 LEU A O 1
ATOM 1504 N N . ARG A 1 185 ? 9.748 -11.579 -32.896 1.00 95.00 185 ARG A N 1
ATOM 1505 C CA . ARG A 1 185 ? 9.247 -12.524 -33.912 1.00 95.00 185 ARG A CA 1
ATOM 1506 C C . ARG A 1 185 ? 8.203 -11.904 -34.836 1.00 95.00 185 ARG A C 1
ATOM 1508 O O . ARG A 1 185 ? 8.108 -12.306 -35.987 1.00 95.00 185 ARG A O 1
ATOM 1515 N N . ARG A 1 186 ? 7.386 -10.986 -34.316 1.00 96.25 186 ARG A N 1
ATOM 1516 C CA . ARG A 1 186 ? 6.356 -10.286 -35.094 1.00 96.25 186 ARG A CA 1
ATOM 1517 C C . ARG A 1 186 ? 6.949 -9.167 -35.951 1.00 96.25 186 ARG A C 1
ATOM 1519 O O . ARG A 1 186 ? 6.376 -8.861 -36.987 1.00 96.25 186 ARG A O 1
ATOM 1526 N N . HIS A 1 187 ? 8.070 -8.606 -35.507 1.00 95.19 187 HIS A N 1
ATOM 1527 C CA . HIS A 1 187 ? 8.757 -7.477 -36.120 1.00 95.19 187 HIS A CA 1
ATOM 1528 C C . HIS A 1 187 ? 10.248 -7.791 -36.338 1.00 95.19 187 HIS A C 1
ATOM 1530 O O . HIS A 1 187 ? 11.103 -7.257 -35.622 1.00 95.19 187 HIS A O 1
ATOM 1536 N N . PRO A 1 188 ? 10.590 -8.693 -37.279 1.00 94.19 188 PRO A N 1
ATOM 1537 C CA . PRO A 1 188 ? 11.981 -9.053 -37.571 1.00 94.19 188 PRO A CA 1
ATOM 1538 C C . PRO A 1 188 ? 12.815 -7.877 -38.113 1.00 94.19 188 PRO A C 1
ATOM 1540 O O . PRO A 1 188 ? 14.045 -7.921 -38.087 1.00 94.19 188 PRO A O 1
ATOM 1543 N N . GLU A 1 189 ? 12.166 -6.815 -38.591 1.00 96.06 189 GLU A N 1
ATOM 1544 C CA . GLU A 1 189 ? 12.791 -5.572 -39.034 1.00 96.06 189 GLU A CA 1
ATOM 1545 C C . GLU A 1 189 ? 13.362 -4.726 -37.882 1.00 96.06 189 GLU A C 1
ATOM 1547 O O . GLU A 1 189 ? 14.225 -3.874 -38.113 1.00 96.06 189 GLU A O 1
ATOM 1552 N N . TRP A 1 190 ? 12.935 -4.959 -36.635 1.00 93.69 190 TRP A N 1
ATOM 1553 C CA . TRP A 1 190 ? 13.437 -4.232 -35.466 1.00 93.69 190 TRP A CA 1
ATOM 1554 C C . TRP A 1 190 ? 14.838 -4.713 -35.077 1.00 93.69 190 TRP A C 1
ATOM 1556 O O . TRP A 1 190 ? 15.013 -5.674 -34.330 1.00 93.69 190 TRP A O 1
ATOM 1566 N N . LYS A 1 191 ? 15.855 -4.007 -35.580 1.00 91.50 191 LYS A N 1
ATOM 1567 C CA . LYS A 1 191 ? 17.280 -4.323 -35.356 1.00 91.50 191 LYS A CA 1
ATOM 1568 C C . LYS A 1 191 ? 17.941 -3.504 -34.246 1.00 91.50 191 LYS A C 1
ATOM 1570 O O . LYS A 1 191 ? 19.058 -3.810 -33.840 1.00 91.50 191 LYS A O 1
ATOM 1575 N N . TRP A 1 192 ? 17.258 -2.475 -33.756 1.00 90.50 192 TRP A N 1
ATOM 1576 C CA . TRP A 1 192 ? 17.793 -1.521 -32.789 1.00 90.50 192 TRP A CA 1
ATOM 1577 C C . TRP A 1 192 ? 16.959 -1.536 -31.513 1.00 90.50 192 TRP A C 1
ATOM 1579 O O . TRP A 1 192 ? 15.739 -1.680 -31.560 1.00 90.50 192 TRP A O 1
ATOM 1589 N N . PHE A 1 193 ? 17.617 -1.363 -30.369 1.00 88.31 193 PHE A N 1
ATOM 1590 C CA . PHE A 1 193 ? 16.948 -1.182 -29.087 1.00 88.31 193 PHE A CA 1
ATOM 1591 C C . PHE A 1 193 ? 17.374 0.142 -28.465 1.00 88.31 193 PHE A C 1
ATOM 1593 O O . PHE A 1 193 ? 18.549 0.508 -28.488 1.00 88.31 193 PHE A O 1
ATOM 1600 N N . TRP A 1 194 ? 16.417 0.839 -27.861 1.00 90.25 194 TRP A N 1
ATOM 1601 C CA . TRP A 1 194 ? 16.714 1.991 -27.028 1.00 90.25 194 TRP A CA 1
ATOM 1602 C C . TRP A 1 194 ? 16.840 1.540 -25.578 1.00 90.25 194 TRP A C 1
ATOM 1604 O O . TRP A 1 194 ? 15.906 0.998 -24.987 1.00 90.25 194 TRP A O 1
ATOM 1614 N N . LYS A 1 195 ? 18.024 1.749 -25.005 1.00 88.12 195 LYS A N 1
ATOM 1615 C CA . LYS A 1 195 ? 18.275 1.536 -23.584 1.00 88.12 195 LYS A CA 1
ATOM 1616 C C . LYS A 1 195 ? 18.261 2.877 -22.862 1.00 88.12 195 LYS A C 1
ATOM 1618 O O . LYS A 1 195 ? 19.052 3.757 -23.187 1.00 88.12 195 LYS A O 1
ATOM 1623 N N . THR A 1 196 ? 17.401 2.991 -21.858 1.00 88.88 196 THR A N 1
ATOM 1624 C CA . THR A 1 196 ? 17.314 4.149 -20.964 1.00 88.88 196 THR A CA 1
ATOM 1625 C C . THR A 1 196 ? 17.246 3.684 -19.509 1.00 88.88 196 THR A C 1
ATOM 1627 O O . THR A 1 196 ? 16.831 2.554 -19.242 1.00 88.88 196 THR A O 1
ATOM 1630 N N . ASP A 1 197 ? 17.704 4.524 -18.584 1.00 86.31 197 ASP A N 1
ATOM 1631 C CA . ASP A 1 197 ? 17.650 4.290 -17.139 1.00 86.31 197 ASP A CA 1
ATOM 1632 C C . ASP A 1 197 ? 17.474 5.625 -16.405 1.00 86.31 197 ASP A C 1
ATOM 1634 O O . ASP A 1 197 ? 18.074 6.633 -16.786 1.00 86.31 197 ASP A O 1
ATOM 1638 N N . PHE A 1 198 ? 16.670 5.630 -15.341 1.00 84.25 198 PHE A N 1
ATOM 1639 C CA . PHE A 1 198 ? 16.389 6.829 -14.552 1.00 84.25 198 PHE A CA 1
ATOM 1640 C C . PHE A 1 198 ? 17.248 6.849 -13.286 1.00 84.25 198 PHE A C 1
ATOM 1642 O O . PHE A 1 198 ? 17.195 5.941 -12.451 1.00 84.25 198 PHE A O 1
ATOM 1649 N N . LYS A 1 199 ? 18.033 7.916 -13.099 1.00 80.88 199 LYS A N 1
ATOM 1650 C CA . LYS A 1 199 ? 18.808 8.114 -11.867 1.00 80.88 199 LYS A CA 1
ATOM 1651 C C . LYS A 1 199 ? 17.904 8.613 -10.742 1.00 80.88 199 LYS A C 1
ATOM 1653 O O . LYS A 1 199 ? 17.056 9.472 -10.960 1.00 80.88 199 LYS A O 1
ATOM 1658 N N . LYS A 1 200 ? 18.131 8.078 -9.534 1.00 79.50 200 LYS A N 1
ATOM 1659 C CA . LYS A 1 200 ? 17.412 8.445 -8.299 1.00 79.50 200 LYS A CA 1
ATOM 1660 C C . LYS A 1 200 ? 15.885 8.523 -8.497 1.00 79.50 200 LYS A C 1
ATOM 1662 O O . LYS A 1 200 ? 15.260 9.460 -8.028 1.00 79.50 200 LYS A O 1
ATOM 1667 N N . PHE A 1 201 ? 15.315 7.542 -9.210 1.00 84.19 201 PHE A N 1
ATOM 1668 C CA . PHE A 1 201 ? 13.921 7.550 -9.678 1.00 84.19 201 PHE A CA 1
ATOM 1669 C C . PHE A 1 201 ? 12.921 8.020 -8.615 1.00 84.19 201 PHE A C 1
ATOM 1671 O O . PHE A 1 201 ? 12.196 8.969 -8.855 1.00 84.19 201 PHE A O 1
ATOM 1678 N N . TYR A 1 202 ? 12.919 7.426 -7.419 1.00 82.69 202 TYR A N 1
ATOM 1679 C CA . TYR A 1 202 ? 11.961 7.813 -6.378 1.00 82.69 202 TYR A CA 1
ATOM 1680 C C . TYR A 1 202 ? 12.108 9.277 -5.945 1.00 82.69 202 TYR A C 1
ATOM 1682 O O . TYR A 1 202 ? 11.111 9.970 -5.814 1.00 82.69 202 TYR A O 1
ATOM 1690 N N . GLN A 1 203 ? 13.339 9.767 -5.781 1.00 81.75 203 GLN A N 1
ATOM 1691 C CA . GLN A 1 203 ? 13.592 11.152 -5.381 1.00 81.75 203 GLN A CA 1
ATOM 1692 C C . GLN A 1 203 ? 13.329 12.164 -6.504 1.00 81.75 203 GLN A C 1
ATOM 1694 O O . GLN A 1 203 ? 13.153 13.344 -6.224 1.00 81.75 203 GLN A O 1
ATOM 1699 N N . SER A 1 204 ? 13.355 11.728 -7.766 1.00 83.06 204 SER A N 1
ATOM 1700 C CA . SER A 1 204 ? 13.252 12.607 -8.934 1.00 83.06 204 SER A CA 1
ATOM 1701 C C . SER A 1 204 ? 11.856 12.682 -9.549 1.00 83.06 204 SER A C 1
ATOM 1703 O O . SER A 1 204 ? 11.659 13.465 -10.475 1.00 83.06 204 SER A O 1
ATOM 1705 N N . ILE A 1 205 ? 10.885 11.902 -9.062 1.00 84.25 205 ILE A N 1
ATOM 1706 C CA . ILE A 1 205 ? 9.499 11.982 -9.539 1.00 84.25 205 ILE A CA 1
ATOM 1707 C C . ILE A 1 205 ? 8.815 13.217 -8.932 1.00 84.25 205 ILE A C 1
ATOM 1709 O O . ILE A 1 205 ? 8.715 13.299 -7.706 1.00 84.25 205 ILE A O 1
ATOM 1713 N N . PRO A 1 206 ? 8.274 14.132 -9.759 1.00 84.62 206 PRO A N 1
ATOM 1714 C CA . PRO A 1 206 ? 7.469 15.248 -9.276 1.00 84.62 206 PRO A CA 1
ATOM 1715 C C . PRO A 1 206 ? 6.215 14.767 -8.540 1.00 84.62 206 PRO A C 1
ATOM 1717 O O . PRO A 1 206 ? 5.439 13.965 -9.070 1.00 84.62 206 PRO A O 1
ATOM 1720 N N . HIS A 1 207 ? 5.982 15.297 -7.339 1.00 85.75 207 HIS A N 1
ATOM 1721 C CA . HIS A 1 207 ? 4.812 14.957 -6.524 1.00 85.75 207 HIS A CA 1
ATOM 1722 C C . HIS A 1 207 ? 3.486 15.269 -7.235 1.00 85.75 207 HIS A C 1
ATOM 1724 O O . HIS A 1 207 ? 2.549 14.475 -7.162 1.00 85.75 207 HIS A O 1
ATOM 1730 N N . GLU A 1 208 ? 3.431 16.359 -8.005 1.00 87.81 208 GLU A N 1
ATOM 1731 C CA . GLU A 1 208 ? 2.246 16.762 -8.776 1.00 87.81 208 GLU A CA 1
ATOM 1732 C C . GLU A 1 208 ? 1.797 15.690 -9.778 1.00 87.81 208 GLU A C 1
ATOM 1734 O O . GLU A 1 208 ? 0.600 15.454 -9.939 1.00 87.81 208 GLU A O 1
ATOM 1739 N N . LEU A 1 209 ? 2.744 14.982 -10.409 1.00 90.19 209 LEU A N 1
ATOM 1740 C CA . LEU A 1 209 ? 2.422 13.889 -11.331 1.00 90.19 209 LEU A CA 1
ATOM 1741 C C . LEU A 1 209 ? 1.806 12.704 -10.587 1.00 90.19 209 LEU A C 1
ATOM 1743 O O . LEU A 1 209 ? 0.831 12.122 -11.054 1.00 90.19 209 LEU A O 1
ATOM 1747 N N . ILE A 1 210 ? 2.334 12.364 -9.408 1.00 90.12 210 ILE A N 1
ATOM 1748 C CA . ILE A 1 210 ? 1.769 11.295 -8.577 1.00 90.12 210 ILE A CA 1
ATOM 1749 C C . ILE A 1 210 ? 0.343 11.667 -8.148 1.00 90.12 210 ILE A C 1
ATOM 1751 O O . ILE A 1 210 ? -0.562 10.838 -8.241 1.00 90.12 210 ILE A O 1
ATOM 1755 N N . GLU A 1 211 ? 0.120 12.909 -7.712 1.00 91.50 211 GLU A N 1
ATOM 1756 C CA . GLU A 1 211 ? -1.206 13.384 -7.303 1.00 91.50 211 GLU A CA 1
ATOM 1757 C C . GLU A 1 211 ? -2.203 13.379 -8.474 1.00 91.50 211 GLU A C 1
ATOM 1759 O O . GLU A 1 211 ? -3.341 12.923 -8.312 1.00 91.50 211 GLU A O 1
ATOM 1764 N N . ALA A 1 212 ? -1.775 13.795 -9.670 1.00 93.94 212 ALA A N 1
ATOM 1765 C CA . ALA A 1 212 ? -2.587 13.762 -10.886 1.00 93.94 212 ALA A CA 1
ATOM 1766 C C . ALA A 1 212 ? -2.993 12.330 -11.284 1.00 93.94 212 ALA A C 1
ATOM 1768 O O . ALA A 1 212 ? -4.172 12.059 -11.527 1.00 93.94 212 ALA A O 1
ATOM 1769 N N . GLU A 1 213 ? -2.053 11.382 -11.284 1.00 93.75 213 GLU A N 1
ATOM 1770 C CA . GLU A 1 213 ? -2.339 9.977 -11.607 1.00 93.75 213 GLU A CA 1
ATOM 1771 C C . GLU A 1 213 ? -3.283 9.335 -10.576 1.00 93.75 213 GLU A C 1
ATOM 1773 O O . GLU A 1 213 ? -4.236 8.631 -10.927 1.00 93.75 213 GLU A O 1
ATOM 1778 N N . MET A 1 214 ? -3.086 9.625 -9.286 1.00 95.06 214 MET A N 1
ATOM 1779 C CA . MET A 1 214 ? -3.959 9.110 -8.227 1.00 95.06 214 MET A CA 1
ATOM 1780 C C . MET A 1 214 ? -5.369 9.702 -8.317 1.00 95.06 214 MET A C 1
ATOM 1782 O O . MET A 1 214 ? -6.354 8.967 -8.217 1.00 95.06 214 MET A O 1
ATOM 1786 N N . THR A 1 215 ? -5.505 11.003 -8.577 1.00 96.06 215 THR A N 1
ATOM 1787 C CA . THR A 1 215 ? -6.819 11.650 -8.747 1.00 96.06 215 THR A CA 1
ATOM 1788 C C . THR A 1 215 ? -7.536 11.223 -10.033 1.00 96.06 215 THR A C 1
ATOM 1790 O O . THR A 1 215 ? -8.773 11.201 -10.064 1.00 96.06 215 THR A O 1
ATOM 1793 N N . ALA A 1 216 ? -6.804 10.808 -11.071 1.00 95.94 216 ALA A N 1
ATOM 1794 C CA . ALA A 1 216 ? -7.376 10.227 -12.286 1.00 95.94 216 ALA A CA 1
ATOM 1795 C C . ALA A 1 216 ? -7.996 8.835 -12.053 1.00 95.94 216 ALA A C 1
ATOM 1797 O O . ALA A 1 216 ? -8.954 8.466 -12.742 1.00 95.94 216 ALA A O 1
ATOM 1798 N N . LEU A 1 217 ? -7.498 8.079 -11.067 1.00 96.44 217 LEU A N 1
ATOM 1799 C CA . LEU A 1 217 ? -7.996 6.745 -10.707 1.00 96.44 217 LEU A CA 1
ATOM 1800 C C . LEU A 1 217 ? -9.007 6.756 -9.557 1.00 96.44 217 LEU A C 1
ATOM 1802 O O . LEU A 1 217 ? -9.906 5.909 -9.532 1.00 96.44 217 LEU A O 1
ATOM 1806 N N . PHE A 1 218 ? -8.894 7.713 -8.637 1.00 97.31 218 PHE A N 1
ATOM 1807 C CA . PHE A 1 218 ? -9.671 7.764 -7.402 1.00 97.31 218 PHE A CA 1
ATOM 1808 C C . PHE A 1 218 ? -10.367 9.119 -7.226 1.00 97.31 218 PHE A C 1
ATOM 1810 O O . PHE A 1 218 ? -9.824 10.183 -7.527 1.00 97.31 218 PHE A O 1
ATOM 1817 N N . LYS A 1 219 ? -11.618 9.086 -6.757 1.00 95.88 219 LYS A N 1
ATOM 1818 C CA . LYS A 1 219 ? -12.411 10.290 -6.434 1.00 95.88 219 LYS A CA 1
ATOM 1819 C C . LYS A 1 219 ? -12.533 10.559 -4.932 1.00 95.88 219 LYS A C 1
ATOM 1821 O O . LYS A 1 219 ? -13.096 11.578 -4.551 1.00 95.88 219 LYS A O 1
ATOM 1826 N N . ASP A 1 220 ? -12.030 9.647 -4.107 1.00 95.94 220 ASP A N 1
ATOM 1827 C CA . ASP A 1 220 ? -12.031 9.747 -2.649 1.00 95.94 220 ASP A CA 1
ATOM 1828 C C . ASP A 1 220 ? -10.997 10.786 -2.186 1.00 95.94 220 ASP A C 1
ATOM 1830 O O . ASP A 1 220 ? -9.791 10.561 -2.268 1.00 95.94 220 ASP A O 1
ATOM 1834 N N . ARG A 1 221 ? -11.472 11.954 -1.737 1.00 95.00 221 ARG A N 1
ATOM 1835 C CA . ARG A 1 221 ? -10.611 13.081 -1.340 1.00 95.00 221 ARG A CA 1
ATOM 1836 C C . ARG A 1 221 ? -9.778 12.767 -0.102 1.00 95.00 221 ARG A C 1
ATOM 1838 O O . ARG A 1 221 ? -8.629 13.200 -0.021 1.00 95.00 221 ARG A O 1
ATOM 1845 N N . HIS A 1 222 ? -10.342 12.022 0.841 1.00 96.19 222 HIS A N 1
ATOM 1846 C CA . HIS A 1 222 ? -9.670 11.667 2.086 1.00 96.19 222 HIS A CA 1
ATOM 1847 C C . HIS A 1 222 ? -8.538 10.674 1.824 1.00 96.19 222 HIS A C 1
ATOM 1849 O O . HIS A 1 222 ? -7.436 10.828 2.346 1.00 96.19 222 HIS A O 1
ATOM 1855 N N . PHE A 1 223 ? -8.750 9.746 0.887 1.00 96.94 223 PHE A N 1
ATOM 1856 C CA . PHE A 1 223 ? -7.689 8.889 0.360 1.00 96.94 223 PHE A CA 1
ATOM 1857 C C . PHE A 1 223 ? -6.562 9.677 -0.315 1.00 96.94 223 PHE A C 1
ATOM 1859 O O . PHE A 1 223 ? -5.390 9.411 -0.054 1.00 96.94 223 PHE A O 1
ATOM 1866 N N . ILE A 1 224 ? -6.879 10.672 -1.148 1.00 96.00 224 ILE A N 1
ATOM 1867 C CA . ILE A 1 224 ? -5.839 11.502 -1.778 1.00 96.00 224 ILE A CA 1
ATOM 1868 C C . ILE A 1 224 ? -5.013 12.247 -0.718 1.00 96.00 224 ILE A C 1
ATOM 1870 O O . ILE A 1 224 ? -3.787 12.290 -0.823 1.00 96.00 224 ILE A O 1
ATOM 1874 N N . ARG A 1 225 ? -5.643 12.760 0.348 1.00 95.69 225 ARG A N 1
ATOM 1875 C CA . ARG A 1 225 ? -4.921 13.360 1.485 1.00 95.69 225 ARG A CA 1
ATOM 1876 C C . ARG A 1 225 ? -4.015 12.349 2.194 1.00 95.69 225 ARG A C 1
ATOM 1878 O O . ARG A 1 225 ? -2.861 12.675 2.461 1.00 95.69 225 ARG A O 1
ATOM 1885 N N . LEU A 1 226 ? -4.486 11.121 2.425 1.00 96.06 226 LEU A N 1
ATOM 1886 C CA . LEU A 1 226 ? -3.664 10.043 2.985 1.00 96.06 226 LEU A CA 1
ATOM 1887 C C . LEU A 1 226 ? -2.422 9.766 2.123 1.00 96.06 226 LEU A C 1
ATOM 1889 O O . LEU A 1 226 ? -1.319 9.637 2.650 1.00 96.06 226 LEU A O 1
ATOM 1893 N N . ILE A 1 227 ? -2.575 9.719 0.797 1.00 94.56 227 ILE A N 1
ATOM 1894 C CA . ILE A 1 227 ? -1.448 9.519 -0.124 1.00 94.56 227 ILE A CA 1
ATOM 1895 C C . ILE A 1 227 ? -0.418 10.645 -0.011 1.00 94.56 227 ILE A C 1
ATOM 1897 O O . ILE A 1 227 ? 0.779 10.359 -0.012 1.00 94.56 227 ILE A O 1
ATOM 1901 N N . ARG A 1 228 ? -0.854 11.900 0.148 1.00 92.56 228 ARG A N 1
ATOM 1902 C CA . ARG A 1 228 ? 0.058 13.036 0.360 1.00 92.56 228 ARG A CA 1
ATOM 1903 C C . ARG A 1 228 ? 0.887 12.862 1.635 1.00 92.56 228 ARG A C 1
ATOM 1905 O O . ARG A 1 228 ? 2.094 13.063 1.591 1.00 92.56 228 ARG A O 1
ATOM 1912 N N . ILE A 1 229 ? 0.267 12.423 2.734 1.00 92.19 229 ILE A N 1
ATOM 1913 C CA . ILE A 1 229 ? 0.962 12.143 4.006 1.00 92.19 229 ILE A CA 1
ATOM 1914 C C . ILE A 1 229 ? 1.997 11.018 3.833 1.00 92.19 229 ILE A C 1
ATOM 1916 O O . ILE A 1 229 ? 3.120 11.106 4.331 1.00 92.19 229 ILE A O 1
ATOM 1920 N N . ILE A 1 230 ? 1.625 9.962 3.106 1.00 90.88 230 ILE A N 1
ATOM 1921 C CA . ILE A 1 230 ? 2.459 8.771 2.915 1.00 90.88 230 ILE A CA 1
ATOM 1922 C C . ILE A 1 230 ? 3.645 9.029 1.973 1.00 90.88 230 ILE A C 1
ATOM 1924 O O . ILE A 1 230 ? 4.750 8.554 2.243 1.00 90.88 230 ILE A O 1
ATOM 1928 N N . LEU A 1 231 ? 3.417 9.725 0.854 1.00 85.88 231 LEU A N 1
ATOM 1929 C CA . LEU A 1 231 ? 4.390 9.834 -0.236 1.00 85.88 231 LEU A CA 1
ATOM 1930 C C . LEU A 1 231 ? 5.166 11.149 -0.245 1.00 85.88 231 LEU A C 1
ATOM 1932 O O . LEU A 1 231 ? 6.328 11.130 -0.625 1.00 85.88 231 LEU A O 1
ATOM 1936 N N . PHE A 1 232 ? 4.580 12.280 0.154 1.00 81.88 232 PHE A N 1
ATOM 1937 C CA . PHE A 1 232 ? 5.194 13.604 -0.061 1.00 81.88 232 PHE A CA 1
ATOM 1938 C C . PHE A 1 232 ? 5.990 14.101 1.149 1.00 81.88 232 PHE A C 1
ATOM 1940 O O . PHE A 1 232 ? 6.068 15.294 1.421 1.00 81.88 232 PHE A O 1
ATOM 1947 N N . ASN A 1 233 ? 6.578 13.168 1.892 1.00 75.31 233 ASN A N 1
ATOM 1948 C CA . ASN A 1 233 ? 7.353 13.426 3.106 1.00 75.31 233 ASN A CA 1
ATOM 1949 C C . ASN A 1 233 ? 8.874 13.452 2.862 1.00 75.31 233 ASN A C 1
ATOM 1951 O O . ASN A 1 233 ? 9.640 13.544 3.821 1.00 75.31 233 ASN A O 1
ATOM 1955 N N . TYR A 1 234 ? 9.319 13.366 1.605 1.00 69.31 234 TYR A N 1
ATOM 1956 C CA . TYR A 1 234 ? 10.708 13.587 1.219 1.00 69.31 234 TYR A CA 1
ATOM 1957 C C . TYR A 1 234 ? 10.845 14.863 0.390 1.00 69.31 234 TYR A C 1
ATOM 1959 O O . TYR A 1 234 ? 9.972 15.218 -0.397 1.00 69.31 234 TYR A O 1
ATOM 1967 N N . ALA A 1 235 ? 11.977 15.533 0.576 1.00 59.31 235 ALA A N 1
ATOM 1968 C CA . ALA A 1 235 ? 12.399 16.686 -0.199 1.00 59.31 235 ALA A CA 1
ATOM 1969 C C . ALA A 1 235 ? 12.625 16.295 -1.672 1.00 59.31 235 ALA A C 1
ATOM 1971 O O . ALA A 1 235 ? 13.576 15.573 -1.989 1.00 59.31 235 ALA A O 1
ATOM 1972 N N . SER A 1 236 ? 11.768 16.774 -2.574 1.00 56.97 236 SER A N 1
ATOM 1973 C CA . SER A 1 236 ? 11.984 16.752 -4.029 1.00 56.97 236 SER A CA 1
ATOM 1974 C C . SER A 1 236 ? 12.586 18.091 -4.491 1.00 56.97 236 SER A C 1
ATOM 19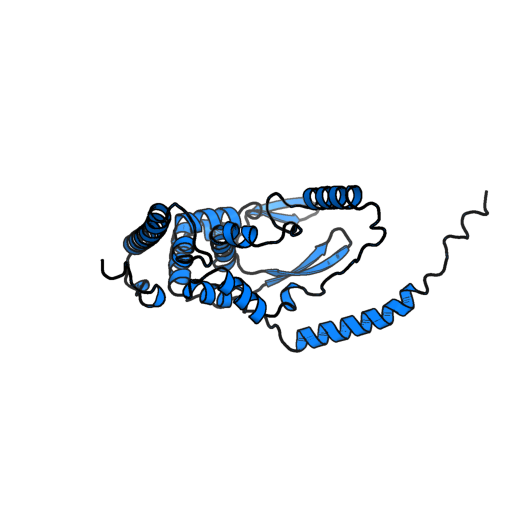76 O O . SER A 1 236 ? 12.139 18.678 -5.475 1.00 56.97 236 SER A O 1
ATOM 1978 N N . ASP A 1 237 ? 13.531 18.618 -3.712 1.00 59.44 237 ASP A N 1
ATOM 1979 C CA . ASP A 1 237 ? 13.950 20.026 -3.737 1.00 59.44 237 ASP A CA 1
ATOM 1980 C C . ASP A 1 237 ? 15.040 20.301 -4.788 1.00 59.44 237 ASP A C 1
ATOM 1982 O O . ASP A 1 237 ? 15.615 19.375 -5.358 1.00 59.44 237 ASP A O 1
ATOM 1986 N N . GLU A 1 238 ? 15.427 21.569 -4.976 1.00 61.47 238 GLU A N 1
ATOM 1987 C CA . GLU A 1 238 ? 16.534 22.003 -5.855 1.00 61.47 238 GLU A CA 1
ATOM 1988 C C . GLU A 1 238 ? 17.822 21.174 -5.689 1.00 61.47 238 GLU A C 1
ATOM 1990 O O . GLU A 1 238 ? 18.526 20.913 -6.664 1.00 61.47 238 GLU A O 1
ATOM 1995 N N . ASN A 1 239 ? 18.086 20.655 -4.488 1.00 67.38 239 ASN A N 1
ATOM 1996 C CA . ASN A 1 239 ? 19.209 19.761 -4.201 1.00 67.38 239 ASN A CA 1
ATOM 1997 C C . ASN A 1 239 ? 19.207 18.473 -5.051 1.00 67.38 239 ASN A C 1
ATOM 1999 O O . ASN A 1 239 ? 20.275 17.995 -5.458 1.00 67.38 239 ASN A O 1
ATOM 2003 N N . ILE A 1 240 ? 18.034 17.889 -5.354 1.00 74.94 240 ILE A N 1
ATOM 2004 C CA . ILE A 1 240 ? 17.961 16.728 -6.254 1.00 74.94 240 ILE A CA 1
ATOM 2005 C C . ILE A 1 240 ? 18.274 17.148 -7.685 1.00 74.94 240 ILE A C 1
ATOM 2007 O O . ILE A 1 240 ? 19.026 16.448 -8.360 1.00 74.94 240 ILE A O 1
ATOM 2011 N N . ILE A 1 241 ? 17.767 18.306 -8.119 1.00 75.06 241 ILE A N 1
ATOM 2012 C CA . ILE A 1 241 ? 18.003 18.864 -9.456 1.00 75.06 241 ILE A CA 1
ATOM 2013 C C . ILE A 1 241 ? 19.496 19.131 -9.641 1.00 75.06 241 ILE A C 1
ATOM 2015 O O . ILE A 1 241 ? 20.083 18.685 -10.626 1.00 75.06 241 ILE A O 1
ATOM 2019 N N . GLN A 1 242 ? 20.138 19.761 -8.658 1.00 76.94 242 GLN A N 1
ATOM 2020 C CA . GLN A 1 242 ? 21.576 19.985 -8.655 1.00 76.94 242 GLN A CA 1
ATOM 2021 C C . GLN A 1 242 ? 22.346 18.662 -8.704 1.00 76.94 242 GLN A C 1
ATOM 2023 O O . GLN A 1 242 ? 23.203 18.493 -9.570 1.00 76.94 242 GLN A O 1
ATOM 2028 N N . THR A 1 243 ? 21.987 17.676 -7.871 1.00 79.00 243 THR A N 1
ATOM 2029 C CA . THR A 1 243 ? 22.648 16.361 -7.915 1.00 79.00 243 THR A CA 1
ATOM 2030 C C . THR A 1 243 ? 22.493 15.688 -9.285 1.00 79.00 243 THR A C 1
ATOM 2032 O O . THR A 1 243 ? 23.418 15.043 -9.780 1.00 79.00 243 THR A O 1
ATOM 2035 N N . LEU A 1 244 ? 21.313 15.793 -9.905 1.00 79.88 244 LEU A N 1
ATOM 2036 C CA . LEU A 1 244 ? 21.045 15.230 -11.227 1.00 79.88 244 LEU A CA 1
ATOM 2037 C C . LEU A 1 244 ? 21.850 15.953 -12.316 1.00 79.88 244 LEU A C 1
ATOM 2039 O O . LEU A 1 244 ? 22.396 15.284 -13.196 1.00 79.88 244 LEU A O 1
ATOM 2043 N N . ASN A 1 245 ? 21.984 17.278 -12.227 1.00 81.56 245 ASN A N 1
ATOM 2044 C CA . ASN A 1 245 ? 22.801 18.088 -13.131 1.00 81.56 245 ASN A CA 1
ATOM 2045 C C . ASN A 1 245 ? 24.289 17.741 -13.005 1.00 81.56 245 ASN A C 1
ATOM 2047 O O . ASN A 1 245 ? 24.941 17.450 -14.007 1.00 81.56 245 ASN A O 1
ATOM 2051 N N . GLU A 1 246 ? 24.819 17.667 -11.785 1.00 81.25 246 GLU A N 1
ATOM 2052 C CA . GLU A 1 246 ? 26.205 17.268 -11.521 1.00 81.25 246 GLU A CA 1
ATOM 2053 C C . GLU A 1 246 ? 26.506 15.857 -12.051 1.00 81.25 246 GLU A C 1
ATOM 2055 O O . GLU A 1 246 ? 27.536 15.624 -12.691 1.00 81.25 246 GLU A O 1
ATOM 2060 N N . GLU A 1 247 ? 25.586 14.910 -11.850 1.00 75.56 247 GLU A N 1
ATOM 2061 C CA . GLU A 1 247 ? 25.690 13.550 -12.382 1.00 75.56 247 GLU A CA 1
ATOM 2062 C C . GLU A 1 247 ? 25.559 13.494 -13.913 1.00 75.56 247 GLU A C 1
ATOM 2064 O O . GLU A 1 247 ? 26.187 12.637 -14.548 1.00 75.56 247 GLU A O 1
ATOM 2069 N N . SER A 1 248 ? 24.762 14.375 -14.524 1.00 79.25 248 SER A N 1
ATOM 2070 C CA . SER A 1 248 ? 24.672 14.531 -15.981 1.00 79.25 248 SER A CA 1
ATOM 2071 C C . SER A 1 248 ? 26.009 15.013 -16.543 1.00 79.25 248 SER A C 1
ATOM 2073 O O . SER A 1 248 ? 26.597 14.347 -17.398 1.00 79.25 248 SER A O 1
ATOM 2075 N N . GLU A 1 249 ? 26.576 16.072 -15.964 1.00 79.12 249 GLU A N 1
ATOM 2076 C CA . GLU A 1 249 ? 27.887 16.604 -16.341 1.00 79.12 249 GLU A CA 1
ATOM 2077 C C . GLU A 1 249 ? 29.021 15.602 -16.091 1.00 79.12 249 GLU A C 1
ATOM 2079 O O . GLU A 1 249 ? 29.949 15.478 -16.892 1.00 79.12 249 GLU A O 1
ATOM 2084 N N . ARG A 1 250 ? 28.956 14.818 -15.009 1.00 74.31 250 ARG A N 1
ATOM 2085 C CA . ARG A 1 250 ? 29.883 13.702 -14.768 1.00 74.31 250 ARG A CA 1
ATOM 2086 C C . ARG A 1 250 ? 29.764 12.623 -15.844 1.00 74.31 250 ARG A C 1
ATOM 2088 O O . ARG A 1 250 ? 30.773 12.069 -16.275 1.00 74.31 250 ARG A O 1
ATOM 2095 N N . THR A 1 251 ? 28.545 12.307 -16.277 1.00 71.19 251 THR A N 1
ATOM 2096 C CA . THR A 1 251 ? 28.304 11.305 -17.326 1.00 71.19 251 THR A CA 1
ATOM 2097 C C . THR A 1 251 ? 28.823 11.800 -18.672 1.00 71.19 251 THR A C 1
ATOM 2099 O O . THR A 1 251 ? 29.504 11.036 -19.348 1.00 71.19 251 THR A O 1
ATOM 2102 N N . LYS A 1 252 ? 28.609 13.080 -19.017 1.00 74.12 252 LYS A N 1
ATOM 2103 C CA . LYS A 1 252 ? 29.214 13.719 -20.198 1.00 74.12 252 LYS A CA 1
ATOM 2104 C C . LYS A 1 252 ? 30.740 13.624 -20.150 1.00 74.12 252 LYS A C 1
ATOM 2106 O O . LYS A 1 252 ? 31.340 13.116 -21.090 1.00 74.12 252 LYS A O 1
ATOM 2111 N N . ARG A 1 253 ? 31.365 13.987 -19.020 1.00 68.75 253 ARG A N 1
ATOM 2112 C CA . ARG A 1 253 ? 32.820 13.847 -18.797 1.00 68.75 253 ARG A CA 1
ATOM 2113 C C . ARG A 1 253 ? 33.318 12.402 -18.957 1.00 68.75 253 ARG A C 1
ATOM 2115 O O . ARG A 1 253 ? 34.377 12.177 -19.533 1.00 68.75 253 ARG A O 1
ATOM 2122 N N . ASN A 1 254 ? 32.557 11.414 -18.484 1.00 59.97 254 ASN A N 1
ATOM 2123 C CA . ASN A 1 254 ? 32.920 9.994 -18.570 1.00 59.97 254 ASN A CA 1
ATOM 2124 C C . ASN A 1 254 ? 32.609 9.342 -19.926 1.00 59.97 254 ASN A C 1
ATOM 2126 O O . ASN A 1 254 ? 33.242 8.339 -20.262 1.00 59.97 254 ASN A O 1
ATOM 2130 N N . ALA A 1 255 ? 31.672 9.884 -20.708 1.00 57.06 255 ALA A N 1
ATOM 2131 C CA . ALA A 1 255 ? 31.380 9.408 -22.058 1.00 57.06 255 ALA A CA 1
ATOM 2132 C C . ALA A 1 255 ? 32.633 9.513 -22.941 1.00 57.06 255 ALA A C 1
ATOM 2134 O O . ALA A 1 255 ? 32.995 8.536 -23.590 1.00 57.06 255 ALA A O 1
ATOM 2135 N N . TYR A 1 256 ? 33.384 10.615 -22.826 1.00 49.22 256 TYR A N 1
ATOM 2136 C CA . TYR A 1 256 ? 34.683 10.788 -23.489 1.00 49.22 256 TYR A CA 1
ATOM 2137 C C . TYR A 1 256 ? 35.747 9.764 -23.049 1.00 49.22 256 TYR A C 1
ATOM 2139 O O . TYR A 1 256 ? 36.628 9.421 -23.831 1.00 49.22 256 TYR A O 1
ATOM 2147 N N . ARG A 1 257 ? 35.647 9.211 -21.831 1.00 45.12 257 ARG A N 1
ATOM 2148 C CA . ARG A 1 257 ? 36.550 8.160 -21.320 1.00 45.12 257 ARG A CA 1
ATOM 2149 C C . ARG A 1 257 ? 36.200 6.759 -21.826 1.00 45.12 257 ARG A C 1
ATOM 2151 O O . ARG A 1 257 ? 37.097 5.946 -22.008 1.00 45.12 257 ARG A O 1
ATOM 2158 N N . CYS A 1 258 ? 34.923 6.453 -22.068 1.00 41.78 258 CYS A N 1
ATOM 2159 C CA . CYS A 1 258 ? 34.524 5.149 -22.622 1.00 41.78 258 CYS A CA 1
ATOM 2160 C C . CYS A 1 258 ? 34.860 5.000 -24.112 1.00 41.78 258 CYS A C 1
ATOM 2162 O O . CYS A 1 258 ? 35.011 3.871 -24.573 1.00 41.78 258 CYS A O 1
ATOM 2164 N N . CYS A 1 259 ? 35.031 6.112 -24.834 1.00 39.00 259 CYS A N 1
ATOM 2165 C CA . CYS A 1 259 ? 35.571 6.132 -26.196 1.00 39.00 259 CYS A CA 1
ATOM 2166 C C . CYS A 1 259 ? 37.078 5.801 -26.252 1.00 39.00 259 CYS A C 1
ATOM 2168 O O . CYS A 1 259 ? 37.609 5.573 -27.330 1.00 39.00 259 CYS A O 1
ATOM 2170 N N . HIS A 1 260 ? 37.764 5.781 -25.103 1.00 40.66 260 HIS A N 1
ATOM 2171 C CA . HIS A 1 260 ? 39.173 5.415 -24.926 1.00 40.66 260 HIS A CA 1
ATOM 2172 C C . HIS A 1 260 ? 39.282 4.180 -24.018 1.00 40.66 260 HIS A C 1
ATOM 2174 O O . HIS A 1 260 ? 39.921 4.193 -22.968 1.00 40.66 260 HIS A O 1
ATOM 2180 N N . LYS A 1 261 ? 38.628 3.080 -24.396 1.00 38.44 261 LYS A N 1
ATOM 2181 C CA . LYS A 1 261 ? 39.138 1.771 -23.979 1.00 38.44 261 LYS A CA 1
ATOM 2182 C C . LYS A 1 261 ? 40.191 1.384 -25.005 1.00 38.44 261 LYS A C 1
ATOM 2184 O O . LYS A 1 261 ? 39.837 1.197 -26.165 1.00 38.44 261 LYS A O 1
ATOM 2189 N N . SER A 1 262 ? 41.456 1.329 -24.586 1.00 42.38 262 SER A N 1
ATOM 2190 C CA . SER A 1 262 ? 42.512 0.694 -25.372 1.00 42.38 262 SER A CA 1
ATOM 2191 C C . SER A 1 262 ? 42.032 -0.692 -25.787 1.00 42.38 262 SER A C 1
ATOM 2193 O O . SER A 1 262 ? 41.422 -1.425 -25.000 1.00 42.38 262 SER A O 1
ATOM 2195 N N . ASP A 1 263 ? 42.253 -1.016 -27.053 1.00 42.28 263 ASP A N 1
ATOM 2196 C CA . ASP A 1 263 ? 41.873 -2.277 -27.671 1.00 42.28 263 ASP A CA 1
ATOM 2197 C C . ASP A 1 263 ? 42.822 -3.401 -27.201 1.00 42.28 263 ASP A C 1
ATOM 2199 O O . ASP A 1 263 ? 43.477 -4.074 -27.988 1.00 42.28 263 ASP A O 1
ATOM 2203 N N . ASP A 1 264 ? 42.922 -3.630 -25.887 1.00 43.66 264 ASP A N 1
ATOM 2204 C CA . ASP A 1 264 ? 43.787 -4.662 -25.285 1.00 43.66 264 ASP A CA 1
ATOM 2205 C C . ASP A 1 264 ? 43.194 -6.078 -25.422 1.00 43.66 264 ASP A C 1
ATOM 2207 O O . ASP A 1 264 ? 43.406 -6.964 -24.593 1.00 43.66 264 ASP A O 1
ATOM 2211 N N . ARG A 1 265 ? 42.408 -6.320 -26.477 1.00 39.62 265 ARG A N 1
ATOM 2212 C CA . ARG A 1 265 ? 41.907 -7.652 -26.848 1.00 39.62 265 ARG A CA 1
ATOM 2213 C C . ARG A 1 265 ? 42.478 -8.181 -28.161 1.00 39.62 265 ARG A C 1
ATOM 2215 O O . ARG A 1 265 ? 42.095 -9.281 -28.558 1.00 39.62 265 ARG A O 1
ATOM 2222 N N . GLN A 1 266 ? 43.416 -7.474 -28.797 1.00 39.16 266 GLN A N 1
ATOM 2223 C CA . GLN A 1 266 ? 44.136 -7.992 -29.969 1.00 39.16 266 GLN A CA 1
ATOM 2224 C C . GLN A 1 266 ? 45.496 -8.651 -29.658 1.00 39.16 266 GLN A C 1
ATOM 2226 O O . GLN A 1 266 ? 46.007 -9.370 -30.510 1.00 39.16 266 GLN A O 1
ATOM 2231 N N . SER A 1 267 ? 46.060 -8.528 -28.449 1.00 38.72 267 SER A N 1
ATOM 2232 C CA . SER A 1 267 ? 47.415 -9.045 -28.157 1.00 38.72 267 SER A CA 1
ATOM 2233 C C . SER A 1 267 ? 47.500 -10.507 -27.681 1.00 38.72 267 SER A C 1
ATOM 2235 O O . SER A 1 267 ? 48.599 -11.038 -27.568 1.00 38.72 267 SER A O 1
ATOM 2237 N N . VAL A 1 268 ? 46.381 -11.208 -27.448 1.00 44.03 268 VAL A N 1
ATOM 2238 C CA . VAL A 1 268 ? 46.390 -12.592 -26.898 1.00 44.03 268 VAL A CA 1
ATOM 2239 C C . VAL A 1 268 ? 46.117 -13.669 -27.968 1.00 44.03 268 VAL A C 1
ATOM 2241 O O . VAL A 1 268 ? 45.830 -14.817 -27.651 1.00 44.03 268 VAL A O 1
ATOM 2244 N N . ARG A 1 269 ? 46.199 -13.339 -29.265 1.00 38.31 269 ARG A N 1
ATOM 2245 C CA . ARG A 1 269 ? 45.998 -14.314 -30.365 1.00 38.31 269 ARG A CA 1
ATOM 2246 C C . ARG A 1 269 ? 47.211 -14.541 -31.277 1.00 38.31 269 ARG A C 1
ATOM 2248 O O . ARG A 1 269 ? 47.058 -15.192 -32.301 1.00 38.31 269 ARG A O 1
ATOM 2255 N N . GLN A 1 270 ? 48.401 -14.064 -30.908 1.00 38.22 270 GLN A N 1
ATOM 2256 C CA . GLN A 1 270 ? 49.649 -14.311 -31.658 1.00 38.22 270 GLN A CA 1
ATOM 2257 C C . GLN A 1 270 ? 50.725 -15.064 -30.857 1.00 38.22 270 GLN A C 1
ATOM 2259 O O . GLN A 1 270 ? 51.903 -15.007 -31.188 1.00 38.22 270 GLN A O 1
ATOM 2264 N N . ALA A 1 271 ? 50.331 -15.796 -29.818 1.00 41.56 271 ALA A N 1
ATOM 2265 C CA . ALA A 1 271 ? 51.228 -16.702 -29.110 1.00 41.56 271 ALA A CA 1
ATOM 2266 C C . ALA A 1 271 ? 50.565 -18.074 -28.968 1.00 41.56 271 ALA A C 1
ATOM 2268 O O . ALA A 1 271 ? 50.105 -18.418 -27.886 1.00 41.56 271 ALA A O 1
ATOM 2269 N N . HIS A 1 272 ? 50.449 -18.791 -30.088 1.00 37.09 272 HIS A N 1
ATOM 2270 C CA . HIS A 1 272 ? 50.402 -20.252 -30.193 1.00 37.09 272 HIS A CA 1
ATOM 2271 C C . HIS A 1 272 ? 50.642 -20.659 -31.646 1.00 37.09 272 HIS A C 1
ATOM 2273 O O . HIS A 1 272 ? 50.051 -20.003 -32.534 1.00 37.09 272 HIS A O 1
#

Secondary structure (DSSP, 8-state):
-GGGSS-TTSS-TTTS-HHHHHHHHHHHHHHHHHHHHHTTT---SSB--HHHHHT-HHHHHHHHHHHHTTTSEEEEEETTEEEEEE-HHHHHHHHSHHHHHHHHHHHHHHT------EEEEEEE-TTS-EEEEEEE-IIIIIHHHHHHHHHHHHHHHHHS-TT--TT-TT-SHHHHHHHHHHHHHH-TT---------TTHHHHS-HHHHHHHHHHHB--HHHHHHHHHHHS-S--SHHHHHHHHHHHHHHHHHHHHHTT---TTSTTSS--